Protein AF-A0A662Y2B5-F1 (afdb_monomer_lite)

pLDDT: mean 84.64, std 17.76, range [36.0, 98.75]

Radius of gyration: 21.24 Å; chains: 1; bounding box: 42×37×81 Å

Secondary structure (DSSP, 8-state):
------HHHHHHHTTPPP--S---------PPP---SS-TT-HHHHHHHHHHHHHHHHHHHHHTTEEEEE-TT-TTTT-B--TTSSS-B----SEEEEEHHHHHTT-GGGGEEEEEEE-SS--GGGHHHHHHHHHHHHHHSPTT--PEEEEE-SSS-EEEEEE-TTS-EEEEEE--HHHHHHHHHHHTSSSSSS----TT--

Structure (mmCIF, N/CA/C/O backbone):
data_AF-A0A662Y2B5-F1
#
_entry.id   AF-A0A662Y2B5-F1
#
loop_
_atom_site.group_PDB
_atom_site.id
_atom_site.type_symbol
_atom_site.label_atom_id
_atom_site.label_alt_id
_atom_site.label_comp_id
_atom_site.label_asym_id
_atom_site.label_entity_id
_atom_site.label_seq_id
_atom_site.pdbx_PDB_ins_code
_atom_site.Cartn_x
_atom_site.Cartn_y
_atom_site.Cartn_z
_atom_site.occupancy
_atom_site.B_iso_or_equiv
_atom_site.auth_seq_id
_atom_site.auth_comp_id
_atom_site.auth_asym_id
_atom_site.auth_atom_id
_atom_site.pdbx_PDB_model_num
ATOM 1 N N . MET A 1 1 ? 7.561 -10.385 -54.630 1.00 38.16 1 MET A N 1
ATOM 2 C CA . MET A 1 1 ? 6.215 -9.777 -54.557 1.00 38.16 1 MET A CA 1
ATOM 3 C C . MET A 1 1 ? 5.641 -10.111 -53.189 1.00 38.16 1 MET A C 1
ATOM 5 O O . MET A 1 1 ? 5.544 -11.290 -52.882 1.00 38.16 1 MET A O 1
ATOM 9 N N . ARG A 1 2 ? 5.383 -9.121 -52.324 1.00 36.84 2 ARG A N 1
ATOM 10 C CA . ARG A 1 2 ? 4.702 -9.345 -51.035 1.00 36.84 2 ARG A CA 1
ATOM 11 C C . ARG A 1 2 ? 3.207 -9.165 -51.278 1.00 36.84 2 ARG A C 1
ATOM 13 O O . ARG A 1 2 ? 2.810 -8.091 -51.711 1.00 36.84 2 ARG A O 1
ATOM 20 N N . ALA A 1 3 ? 2.420 -10.214 -51.063 1.00 46.34 3 ALA A N 1
ATOM 21 C CA . ALA A 1 3 ? 0.968 -10.106 -51.083 1.00 46.34 3 ALA A CA 1
ATOM 22 C C . ALA A 1 3 ? 0.524 -9.426 -49.784 1.00 46.34 3 ALA A C 1
ATOM 24 O O . ALA A 1 3 ? 0.774 -9.943 -48.695 1.00 46.34 3 ALA A O 1
ATOM 25 N N . THR A 1 4 ? -0.072 -8.246 -49.907 1.00 41.59 4 THR A N 1
ATOM 26 C CA . THR A 1 4 ? -0.687 -7.533 -48.789 1.00 41.59 4 THR A CA 1
ATOM 27 C C . THR A 1 4 ? -2.148 -7.951 -48.758 1.00 41.59 4 THR A C 1
ATOM 29 O O . THR A 1 4 ? -2.902 -7.571 -49.646 1.00 41.59 4 THR A O 1
ATOM 32 N N . TRP A 1 5 ? -2.524 -8.769 -47.780 1.00 48.53 5 TRP A N 1
ATOM 33 C CA . TRP A 1 5 ? -3.918 -9.143 -47.556 1.00 48.53 5 TRP A CA 1
ATOM 34 C C . TRP A 1 5 ? -4.555 -8.112 -46.632 1.00 48.53 5 TRP A C 1
ATOM 36 O O . TRP A 1 5 ? -3.997 -7.789 -45.579 1.00 48.53 5 TRP A O 1
ATOM 46 N N . THR A 1 6 ? -5.700 -7.572 -47.027 1.00 68.19 6 THR A N 1
ATOM 47 C CA . THR A 1 6 ? -6.510 -6.711 -46.170 1.00 68.19 6 THR A CA 1
ATOM 48 C C . THR A 1 6 ? -7.440 -7.562 -45.309 1.00 68.19 6 THR A C 1
ATOM 50 O O . THR A 1 6 ? -7.726 -8.721 -45.604 1.00 68.19 6 THR A O 1
ATOM 53 N N . ILE A 1 7 ? -7.924 -6.989 -44.207 1.00 58.41 7 ILE A N 1
ATOM 54 C CA . ILE A 1 7 ? -8.869 -7.669 -43.308 1.00 58.41 7 ILE A CA 1
ATOM 55 C C . ILE A 1 7 ? -10.158 -8.055 -44.056 1.00 58.41 7 ILE A C 1
ATOM 57 O O . ILE A 1 7 ? -10.750 -9.085 -43.747 1.00 58.41 7 ILE A O 1
ATOM 61 N N . GLN A 1 8 ? -10.554 -7.277 -45.068 1.00 64.81 8 GLN A N 1
ATOM 62 C CA . GLN A 1 8 ? -11.705 -7.587 -45.918 1.00 64.81 8 GLN A CA 1
ATOM 63 C C . GLN A 1 8 ? -11.489 -8.868 -46.728 1.00 64.81 8 GLN A C 1
ATOM 65 O O . GLN A 1 8 ? -12.369 -9.724 -46.728 1.00 64.81 8 GLN A O 1
ATOM 70 N N . ASP A 1 9 ? -10.296 -9.054 -47.299 1.00 75.56 9 ASP A N 1
ATOM 71 C CA . ASP A 1 9 ? -9.974 -10.255 -48.080 1.00 75.56 9 ASP A CA 1
ATOM 72 C C . ASP A 1 9 ? -10.068 -11.533 -47.221 1.00 75.56 9 ASP A C 1
ATOM 74 O O . ASP A 1 9 ? -10.529 -12.577 -47.677 1.00 75.56 9 ASP A O 1
ATOM 78 N N . VAL A 1 10 ? -9.685 -11.447 -45.940 1.00 63.69 10 VAL A N 1
ATOM 79 C CA . VAL A 1 10 ? -9.785 -12.566 -44.983 1.00 63.69 10 VAL A CA 1
ATOM 80 C C . VAL A 1 10 ? -11.237 -12.853 -44.589 1.00 63.69 10 VAL A C 1
ATOM 82 O O . VAL A 1 10 ? -11.605 -14.009 -44.371 1.00 63.69 10 VAL A O 1
ATOM 85 N N . MET A 1 11 ? -12.063 -11.812 -44.467 1.00 66.44 11 MET A N 1
ATOM 86 C CA . MET A 1 11 ? -13.474 -11.952 -44.103 1.00 66.44 11 MET A CA 1
ATOM 87 C C . MET A 1 11 ? -14.294 -12.603 -45.222 1.00 66.44 11 MET A C 1
ATOM 89 O O . MET A 1 11 ? -15.145 -13.447 -44.928 1.00 66.44 11 MET A O 1
ATOM 93 N N . GLU A 1 12 ? -14.012 -12.254 -46.481 1.00 71.94 12 GLU A N 1
ATOM 94 C CA . GLU A 1 12 ? -14.652 -12.860 -47.654 1.00 71.94 12 GLU A CA 1
ATOM 95 C C . GLU A 1 12 ? -14.234 -14.320 -47.848 1.00 71.94 12 GLU A C 1
ATOM 97 O O . GLU A 1 12 ? -15.103 -15.185 -47.985 1.00 71.94 12 GLU A O 1
ATOM 102 N N . ASP A 1 13 ? -12.932 -14.619 -47.776 1.00 74.50 13 ASP A N 1
ATOM 103 C CA . ASP A 1 13 ? -12.414 -15.987 -47.932 1.00 74.50 13 ASP A CA 1
ATOM 104 C C . ASP A 1 13 ? -13.010 -16.948 -46.886 1.00 74.50 13 ASP A C 1
ATOM 106 O O . ASP A 1 13 ? -13.369 -18.089 -47.183 1.00 74.50 13 ASP A O 1
ATOM 110 N N . LYS A 1 14 ? -13.217 -16.457 -45.655 1.00 72.06 14 LYS A N 1
ATOM 111 C CA . LYS A 1 14 ? -13.776 -17.249 -44.549 1.00 72.06 14 LYS A CA 1
ATOM 112 C C . LYS A 1 14 ? -15.298 -17.191 -44.413 1.00 72.06 14 LYS A C 1
ATOM 114 O O . LYS A 1 14 ? -15.820 -17.788 -43.470 1.00 72.06 14 LYS A O 1
ATOM 119 N N . LYS A 1 15 ? -16.014 -16.512 -45.322 1.00 74.88 15 LYS A N 1
ATOM 120 C CA . LYS A 1 15 ? -17.484 -16.337 -45.285 1.00 74.88 15 LYS A CA 1
ATOM 121 C C . LYS A 1 15 ? -18.001 -15.939 -43.894 1.00 74.88 15 LYS A C 1
ATOM 123 O O . LYS A 1 15 ? -18.982 -16.499 -43.400 1.00 74.88 15 LYS A O 1
ATOM 128 N N . MET A 1 16 ? -17.311 -15.011 -43.233 1.00 58.91 16 MET A N 1
ATOM 129 C CA . MET A 1 16 ? -17.697 -14.566 -41.893 1.00 58.91 16 MET A CA 1
ATOM 130 C C . MET A 1 16 ? -18.835 -13.535 -41.982 1.00 58.91 16 MET A C 1
ATOM 132 O O . MET A 1 16 ? -18.796 -12.675 -42.862 1.00 58.91 16 MET A O 1
ATOM 136 N N . PRO A 1 17 ? -19.852 -13.595 -41.099 1.00 59.78 17 PRO A N 1
ATOM 137 C CA . PRO A 1 17 ? -20.932 -12.612 -41.090 1.00 59.78 17 PRO A CA 1
ATOM 138 C C . PRO A 1 17 ? -20.409 -11.211 -40.734 1.00 59.78 17 PRO A C 1
ATOM 140 O O . PRO A 1 17 ? -19.483 -11.072 -39.932 1.00 59.78 17 PRO A O 1
ATOM 143 N N . GLU A 1 18 ? -21.014 -10.172 -41.321 1.00 55.91 18 GLU A N 1
ATOM 144 C CA . GLU A 1 18 ? -20.669 -8.776 -41.030 1.00 55.91 18 GLU A CA 1
ATOM 145 C C . GLU A 1 18 ? -20.833 -8.473 -39.529 1.00 55.91 18 GLU A C 1
ATOM 147 O O . GLU A 1 18 ? -21.894 -8.746 -38.955 1.00 55.91 18 GLU A O 1
ATOM 152 N N . PRO A 1 19 ? -19.805 -7.913 -38.866 1.00 52.38 19 PRO A N 1
ATOM 153 C CA . PRO A 1 19 ? -19.854 -7.680 -37.433 1.00 52.38 19 PRO A CA 1
ATOM 154 C C . PRO A 1 19 ? -20.857 -6.570 -37.102 1.00 52.38 19 PRO A C 1
ATOM 156 O O . PRO A 1 19 ? -20.659 -5.401 -37.437 1.00 52.38 19 PRO A O 1
ATOM 159 N N . GLN A 1 20 ? -21.922 -6.936 -36.391 1.00 51.41 20 GLN A N 1
ATOM 160 C CA . GLN A 1 20 ? -22.863 -5.987 -35.806 1.00 51.41 20 GLN A CA 1
ATOM 161 C C . GLN A 1 20 ? -22.227 -5.320 -34.577 1.00 51.41 20 GLN A C 1
ATOM 163 O O . GLN A 1 20 ? -21.978 -5.974 -33.575 1.00 51.41 20 GLN A O 1
ATOM 168 N N . SER A 1 21 ? -21.989 -4.010 -34.680 1.00 47.34 21 SER A N 1
ATOM 169 C CA . SER A 1 21 ? -21.625 -3.063 -33.612 1.00 47.34 21 SER A CA 1
ATOM 170 C C . SER A 1 21 ? -20.402 -3.409 -32.737 1.00 47.34 21 SER A C 1
ATOM 172 O O . SER A 1 21 ? -20.393 -4.298 -31.892 1.00 47.34 21 SER A O 1
ATOM 174 N N . ARG A 1 22 ? -19.336 -2.625 -32.923 1.00 46.12 22 ARG A N 1
ATOM 175 C CA . ARG A 1 22 ? -18.016 -2.775 -32.299 1.00 46.12 22 ARG A CA 1
ATOM 176 C C . ARG A 1 22 ? -18.018 -2.392 -30.809 1.00 46.12 22 ARG A C 1
ATOM 178 O O . ARG A 1 22 ? -17.757 -1.238 -30.484 1.00 46.12 22 ARG A O 1
ATOM 185 N N . GLN A 1 23 ? -18.176 -3.353 -29.903 1.00 42.78 23 GLN A N 1
ATOM 186 C CA . GLN A 1 23 ? -17.512 -3.279 -28.594 1.00 42.78 23 GLN A CA 1
ATOM 187 C C . GLN A 1 23 ? -16.137 -3.934 -28.733 1.00 42.78 23 GLN A C 1
ATOM 189 O O . GLN A 1 23 ? -15.974 -5.145 -28.611 1.00 42.78 23 GLN A O 1
ATOM 194 N N . ILE A 1 24 ? -15.132 -3.124 -29.061 1.00 42.78 24 ILE A N 1
ATOM 195 C CA . ILE A 1 24 ? -13.740 -3.556 -28.951 1.00 42.78 24 ILE A CA 1
ATOM 196 C C . ILE A 1 24 ? -13.432 -3.547 -27.453 1.00 42.78 24 ILE A C 1
ATOM 198 O O . ILE A 1 24 ? -13.179 -2.488 -26.884 1.00 42.78 24 ILE A O 1
ATOM 202 N N . HIS A 1 25 ? -13.479 -4.708 -26.799 1.00 39.97 25 HIS A N 1
ATOM 203 C CA . HIS A 1 25 ? -12.820 -4.872 -25.508 1.00 39.97 25 HIS A CA 1
ATOM 204 C C . HIS A 1 25 ? -11.314 -4.782 -25.760 1.00 39.97 25 HIS A C 1
ATOM 206 O O . HIS A 1 25 ? -10.654 -5.778 -26.050 1.00 39.97 25 HIS A O 1
ATOM 212 N N . VAL A 1 26 ? -10.768 -3.567 -25.733 1.00 46.19 26 VAL A N 1
ATOM 213 C CA . VAL A 1 26 ? -9.323 -3.384 -25.625 1.00 46.19 26 VAL A CA 1
ATOM 214 C C . VAL A 1 26 ? -8.962 -3.894 -24.236 1.00 46.19 26 VAL A C 1
ATOM 216 O O . VAL A 1 26 ? -9.246 -3.233 -23.241 1.00 46.19 26 VAL A O 1
ATOM 219 N N . LEU A 1 27 ? -8.401 -5.101 -24.164 1.00 49.62 27 LEU A N 1
ATOM 220 C CA . LEU A 1 27 ? -7.710 -5.582 -22.973 1.00 49.62 27 LEU A CA 1
ATOM 221 C C . LEU A 1 27 ? -6.529 -4.637 -22.742 1.00 49.62 27 LEU A C 1
ATOM 223 O O . LEU A 1 27 ? -5.482 -4.760 -23.375 1.00 49.62 27 LEU A O 1
ATOM 227 N N . VAL A 1 28 ? -6.735 -3.632 -21.895 1.00 59.91 28 VAL A N 1
ATOM 228 C CA . VAL A 1 28 ? -5.656 -2.778 -21.409 1.00 59.91 28 VAL A CA 1
ATOM 229 C C . VAL A 1 28 ? -4.870 -3.625 -20.417 1.00 59.91 28 VAL A C 1
ATOM 231 O O . VAL A 1 28 ? -5.278 -3.791 -19.274 1.00 59.91 28 VAL A O 1
ATOM 234 N N . VAL A 1 29 ? -3.776 -4.221 -20.884 1.00 83.12 29 VAL A N 1
ATOM 235 C CA . VAL A 1 29 ? -2.845 -4.949 -20.020 1.00 83.12 29 VAL A CA 1
ATOM 236 C C . VAL A 1 29 ? -2.014 -3.918 -19.265 1.00 83.12 29 VAL A C 1
ATOM 238 O O . VAL A 1 29 ? -1.362 -3.078 -19.889 1.00 83.12 29 VAL A O 1
ATOM 241 N N . ILE A 1 30 ? -2.042 -3.969 -17.934 1.00 91.31 30 ILE A N 1
ATOM 242 C CA . ILE A 1 30 ? -1.182 -3.134 -17.094 1.00 91.31 30 ILE A CA 1
ATOM 243 C C . ILE A 1 30 ? 0.189 -3.822 -17.010 1.00 91.31 30 ILE A C 1
ATOM 245 O O . ILE A 1 30 ? 0.273 -4.927 -16.472 1.00 91.31 30 ILE A O 1
ATOM 249 N N . PRO A 1 31 ? 1.266 -3.228 -17.558 1.00 94.19 31 PRO A N 1
ATOM 250 C CA . PRO A 1 31 ? 2.592 -3.823 -17.456 1.00 94.19 31 PRO A CA 1
ATOM 251 C C . PRO A 1 31 ? 3.088 -3.779 -16.008 1.00 94.19 31 PRO A C 1
ATOM 253 O O . PRO A 1 31 ? 2.712 -2.895 -15.239 1.00 94.19 31 PRO A O 1
ATOM 256 N N . GLY A 1 32 ? 3.965 -4.713 -15.645 1.00 95.38 32 GLY A N 1
ATOM 257 C CA . GLY A 1 32 ? 4.692 -4.648 -14.380 1.00 95.38 32 GLY A CA 1
ATOM 258 C C . GLY A 1 32 ? 5.647 -3.450 -14.323 1.00 95.38 32 GLY A C 1
ATOM 259 O O . GLY A 1 32 ? 6.049 -2.900 -15.353 1.00 95.38 32 GLY A O 1
ATOM 260 N N . TYR A 1 33 ? 5.993 -3.026 -13.112 1.00 97.62 33 TYR A N 1
ATOM 261 C CA . TYR A 1 33 ? 6.882 -1.890 -12.890 1.00 97.62 33 TYR A CA 1
ATOM 262 C C . TYR A 1 33 ? 8.365 -2.246 -13.094 1.00 97.62 33 TYR A C 1
ATOM 264 O O . TYR A 1 33 ? 8.871 -3.234 -12.555 1.00 97.62 33 TYR A O 1
ATOM 272 N N . THR A 1 34 ? 9.096 -1.384 -13.806 1.00 97.44 34 THR A N 1
ATOM 273 C CA . THR A 1 34 ? 10.542 -1.533 -14.025 1.00 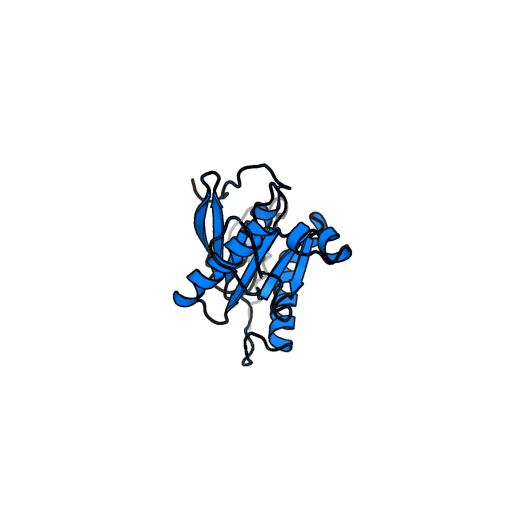97.44 34 THR A CA 1
ATOM 274 C C . THR A 1 34 ? 11.334 -0.903 -12.882 1.00 97.44 34 THR A C 1
ATOM 276 O O . THR A 1 34 ? 11.499 0.315 -12.814 1.00 97.44 34 THR A O 1
ATOM 279 N N . TRP A 1 35 ? 11.881 -1.741 -12.004 1.00 97.94 35 TRP A N 1
ATOM 280 C CA . TRP A 1 35 ? 12.788 -1.304 -10.944 1.00 97.94 35 TRP A CA 1
ATOM 281 C C . TRP A 1 35 ? 14.126 -0.804 -11.502 1.00 97.94 35 TRP A C 1
ATOM 283 O O . TRP A 1 35 ? 14.717 -1.422 -12.387 1.00 97.94 35 TRP A O 1
ATOM 293 N N . LEU A 1 36 ? 14.621 0.304 -10.952 1.00 97.44 36 LEU A N 1
ATOM 294 C CA . LEU A 1 36 ? 15.919 0.877 -11.295 1.00 97.44 36 LEU A CA 1
ATOM 295 C C . LEU A 1 36 ? 17.034 0.132 -10.550 1.00 97.44 36 LEU A C 1
ATOM 297 O O . LEU A 1 36 ? 16.813 -0.444 -9.482 1.00 97.44 36 LEU A O 1
ATOM 301 N N . ASP A 1 37 ? 18.265 0.190 -11.053 1.00 96.50 37 ASP A N 1
ATOM 302 C CA . ASP A 1 37 ? 19.438 -0.364 -10.359 1.00 96.50 37 ASP A CA 1
ATOM 303 C C . ASP A 1 37 ? 20.020 0.618 -9.319 1.00 96.50 37 ASP A C 1
ATOM 305 O O . ASP A 1 37 ? 21.194 0.972 -9.330 1.00 96.50 37 ASP A O 1
ATOM 309 N N . VAL A 1 38 ? 19.155 1.116 -8.430 1.00 96.44 38 VAL A N 1
ATOM 310 C CA . VAL A 1 38 ? 19.495 1.996 -7.291 1.00 96.44 38 VAL A CA 1
ATOM 311 C C . VAL A 1 38 ? 18.806 1.493 -6.011 1.00 96.44 38 VAL A C 1
ATOM 313 O O . VAL A 1 38 ? 17.917 0.650 -6.116 1.00 96.44 38 VAL A O 1
ATOM 316 N N . PRO A 1 39 ? 19.172 1.930 -4.794 1.00 95.94 39 PRO A N 1
ATOM 317 C CA . PRO A 1 39 ? 18.468 1.521 -3.571 1.00 95.94 39 PRO A CA 1
ATOM 318 C C . PRO A 1 39 ? 16.939 1.716 -3.637 1.00 95.94 39 PRO A C 1
ATOM 320 O O . PRO A 1 39 ? 16.460 2.637 -4.293 1.00 95.94 39 PRO A O 1
ATOM 323 N N . GLU A 1 40 ? 16.172 0.853 -2.955 1.00 93.06 40 GLU A N 1
ATOM 324 C CA . GLU A 1 40 ? 14.691 0.902 -2.928 1.00 93.06 40 GLU A CA 1
ATOM 325 C C . GLU A 1 40 ? 14.143 2.252 -2.443 1.00 93.06 40 GLU A C 1
ATOM 327 O O . GLU A 1 40 ? 13.083 2.688 -2.889 1.00 93.06 40 GLU A O 1
ATOM 332 N N . ASP A 1 41 ? 14.879 2.917 -1.554 1.00 92.06 41 ASP A N 1
ATOM 333 C CA . ASP A 1 41 ? 14.526 4.193 -0.940 1.00 92.06 41 ASP A CA 1
ATOM 334 C C . ASP A 1 41 ? 15.120 5.414 -1.661 1.00 92.06 41 ASP A C 1
ATOM 336 O O . ASP A 1 41 ? 14.881 6.541 -1.224 1.00 92.06 41 ASP A O 1
ATOM 340 N N . ALA A 1 42 ? 15.854 5.223 -2.764 1.00 96.62 42 ALA A N 1
ATOM 341 C CA . ALA A 1 42 ? 16.417 6.315 -3.556 1.00 96.62 42 ALA A CA 1
ATOM 342 C C . ALA A 1 42 ? 15.316 7.196 -4.172 1.00 96.62 42 ALA A C 1
ATOM 344 O O . ALA A 1 42 ? 14.306 6.685 -4.653 1.00 96.62 42 ALA A O 1
ATOM 345 N N . ASP A 1 43 ? 15.525 8.517 -4.213 1.00 97.12 43 ASP A N 1
ATOM 346 C CA . ASP A 1 43 ? 14.514 9.488 -4.671 1.00 97.12 43 ASP A CA 1
ATOM 347 C C . ASP A 1 43 ? 13.949 9.160 -6.066 1.00 97.12 43 ASP A C 1
ATOM 349 O O . ASP A 1 43 ? 12.731 9.137 -6.238 1.00 97.12 43 ASP A O 1
ATOM 353 N N . ASP A 1 44 ? 14.808 8.817 -7.032 1.00 97.19 44 ASP A N 1
ATOM 354 C CA . ASP A 1 44 ? 14.392 8.457 -8.397 1.00 97.19 44 ASP A CA 1
ATOM 355 C C . ASP A 1 44 ? 13.555 7.170 -8.433 1.00 97.19 44 ASP A C 1
ATOM 357 O O . ASP A 1 44 ? 12.594 7.052 -9.195 1.00 97.19 44 ASP A O 1
ATOM 361 N N . GLN A 1 45 ? 13.892 6.203 -7.575 1.00 97.62 45 GLN A N 1
ATOM 362 C CA . GLN A 1 45 ? 13.155 4.949 -7.451 1.00 97.62 45 GLN A CA 1
ATOM 363 C C . GLN A 1 45 ? 11.761 5.187 -6.870 1.00 97.62 45 GLN A C 1
ATOM 365 O O . GLN A 1 45 ? 10.798 4.584 -7.355 1.00 97.62 45 GLN A O 1
ATOM 370 N N . ARG A 1 46 ? 11.659 6.082 -5.875 1.00 97.69 46 ARG A N 1
ATOM 371 C CA . ARG A 1 46 ? 10.383 6.482 -5.277 1.00 97.69 46 ARG A CA 1
ATOM 372 C C . ARG A 1 46 ? 9.507 7.250 -6.248 1.00 97.69 46 ARG A C 1
ATOM 374 O O . ARG A 1 46 ? 8.347 6.896 -6.434 1.00 97.69 46 ARG A O 1
ATOM 381 N N . ALA A 1 47 ? 10.077 8.237 -6.933 1.00 98.00 47 ALA A N 1
ATOM 382 C CA . ALA A 1 47 ? 9.373 8.979 -7.971 1.00 98.00 47 ALA A CA 1
ATOM 383 C C . ALA A 1 47 ? 8.821 8.042 -9.061 1.00 98.00 47 ALA A C 1
ATOM 385 O O . ALA A 1 47 ? 7.672 8.191 -9.478 1.00 98.00 47 ALA A O 1
ATOM 386 N N . GLY A 1 48 ? 9.604 7.038 -9.474 1.00 98.25 48 GLY A N 1
ATOM 387 C CA . GLY A 1 48 ? 9.197 6.065 -10.484 1.00 98.25 48 GLY A CA 1
ATOM 388 C C . GLY A 1 48 ? 7.990 5.217 -10.074 1.00 98.25 48 GLY A C 1
ATOM 389 O O . GLY A 1 48 ? 7.015 5.146 -10.828 1.00 98.25 48 GLY A O 1
ATOM 390 N N . TYR A 1 49 ? 8.004 4.601 -8.885 1.00 98.12 49 TYR A N 1
ATOM 391 C CA . TYR A 1 49 ? 6.871 3.768 -8.467 1.00 98.12 49 TYR A CA 1
ATOM 392 C C . TYR A 1 49 ? 5.635 4.606 -8.120 1.00 98.12 49 TYR A C 1
ATOM 394 O O . TYR A 1 49 ? 4.514 4.145 -8.323 1.00 98.12 49 TYR A O 1
ATOM 402 N N . MET A 1 50 ? 5.814 5.843 -7.639 1.00 98.31 50 MET A N 1
ATOM 403 C CA . MET A 1 50 ? 4.695 6.750 -7.369 1.00 98.31 50 MET A CA 1
ATOM 404 C C . MET A 1 50 ? 3.989 7.118 -8.672 1.00 98.31 50 MET A C 1
ATOM 406 O O . MET A 1 50 ? 2.770 6.990 -8.759 1.00 98.31 50 MET A O 1
ATOM 410 N N . ALA A 1 51 ? 4.750 7.465 -9.714 1.00 98.31 51 ALA A N 1
ATOM 411 C CA . ALA A 1 51 ? 4.196 7.736 -11.037 1.00 98.31 51 ALA A CA 1
ATOM 412 C C . ALA A 1 51 ? 3.467 6.513 -11.620 1.00 98.31 51 ALA A C 1
ATOM 414 O O . ALA A 1 51 ? 2.391 6.654 -12.196 1.00 98.31 51 ALA A O 1
ATOM 415 N N . TYR A 1 52 ? 4.014 5.306 -11.437 1.00 98.38 52 TYR A N 1
ATOM 416 C CA . TYR A 1 52 ? 3.357 4.062 -11.848 1.00 98.38 52 TYR A CA 1
ATOM 417 C C . TYR A 1 52 ? 1.996 3.872 -11.156 1.00 98.38 52 TYR A C 1
ATOM 419 O O . TYR A 1 52 ? 0.983 3.649 -11.823 1.00 98.38 52 TYR A O 1
ATOM 427 N N . LEU A 1 53 ? 1.954 4.009 -9.826 1.00 97.94 53 LEU A N 1
ATOM 428 C CA . LEU A 1 53 ? 0.721 3.898 -9.041 1.00 97.94 53 LEU A CA 1
ATOM 429 C C . LEU A 1 53 ? -0.307 4.975 -9.416 1.00 97.94 53 LEU A C 1
ATOM 431 O O . LEU A 1 53 ? -1.503 4.686 -9.485 1.00 97.94 53 LEU A O 1
ATOM 435 N N . GLU A 1 54 ? 0.134 6.210 -9.663 1.00 96.81 54 GLU A N 1
ATOM 436 C CA . GLU A 1 54 ? -0.735 7.309 -10.087 1.00 96.81 54 GLU A CA 1
ATOM 437 C C . GLU A 1 54 ? -1.350 7.048 -11.461 1.00 96.81 54 GLU A C 1
ATOM 439 O O . GLU A 1 54 ? -2.570 7.102 -11.593 1.00 96.81 54 GLU A O 1
ATOM 444 N N . VAL A 1 55 ? -0.538 6.713 -12.467 1.00 96.44 55 VAL A N 1
ATOM 445 C CA . VAL A 1 55 ? -1.005 6.501 -13.846 1.00 96.44 55 VAL A CA 1
ATOM 446 C C . VAL A 1 55 ? -2.009 5.354 -13.930 1.00 96.44 55 VAL A C 1
ATOM 448 O O . VAL A 1 55 ? -3.049 5.486 -14.576 1.00 96.44 55 VAL A O 1
ATOM 451 N N . HIS A 1 56 ? -1.733 4.233 -13.264 1.00 95.69 56 HIS A N 1
ATOM 452 C CA . HIS A 1 56 ? -2.573 3.039 -13.369 1.00 95.69 56 HIS A CA 1
ATOM 453 C C . HIS A 1 56 ? -3.798 3.055 -12.449 1.00 95.69 56 HIS A C 1
ATOM 455 O O . HIS A 1 56 ? -4.713 2.254 -12.637 1.00 95.69 56 HIS A O 1
ATOM 461 N N . PHE A 1 57 ? -3.864 3.997 -11.503 1.00 95.00 57 PHE A N 1
ATOM 462 C CA . PHE A 1 57 ? -4.995 4.144 -10.587 1.00 95.00 57 PHE A CA 1
ATOM 463 C C . PHE A 1 57 ? -5.718 5.498 -10.697 1.00 95.00 57 PHE A C 1
ATOM 465 O O . PHE A 1 57 ? -6.664 5.753 -9.952 1.00 95.00 57 PHE A O 1
ATOM 472 N N . GLU A 1 58 ? -5.332 6.351 -11.655 1.00 94.94 58 GLU A N 1
ATOM 473 C CA . GLU A 1 58 ? -5.768 7.750 -11.787 1.00 94.94 58 GLU A CA 1
ATOM 474 C C . GLU A 1 58 ? -7.291 7.916 -11.746 1.00 94.94 58 GLU A C 1
ATOM 476 O O . GLU A 1 58 ? -7.819 8.779 -11.039 1.00 94.94 58 GLU A O 1
ATOM 481 N N . ARG A 1 59 ? -8.010 7.074 -12.498 1.00 92.81 59 ARG A N 1
ATOM 482 C CA . ARG A 1 59 ? -9.473 7.131 -12.582 1.00 92.81 59 ARG A CA 1
ATOM 483 C C . ARG A 1 59 ? -10.109 6.969 -11.202 1.00 92.81 59 ARG A C 1
ATOM 485 O O . ARG A 1 59 ? -10.952 7.776 -10.823 1.00 92.81 59 ARG A O 1
ATOM 492 N N . VAL A 1 60 ? -9.668 5.967 -10.442 1.00 92.50 60 VAL A N 1
ATOM 493 C CA . VAL A 1 60 ? -10.203 5.674 -9.106 1.00 92.50 60 VAL A CA 1
ATOM 494 C C . VAL A 1 60 ? -9.812 6.766 -8.115 1.00 92.50 60 VAL A C 1
ATOM 496 O O . VAL A 1 60 ? -10.651 7.179 -7.318 1.00 92.50 60 VAL A O 1
ATOM 499 N N . LEU A 1 61 ? -8.577 7.278 -8.194 1.00 94.12 61 LEU A N 1
ATOM 500 C CA . LEU A 1 61 ? -8.128 8.393 -7.356 1.00 94.12 61 LEU A CA 1
ATOM 501 C C . LEU A 1 61 ? -9.040 9.616 -7.512 1.00 94.12 61 LEU A C 1
ATOM 503 O O . LEU A 1 61 ? -9.477 10.191 -6.516 1.00 94.12 61 LEU A O 1
ATOM 507 N N . LYS A 1 62 ? -9.372 9.982 -8.756 1.00 93.31 62 LYS A N 1
ATOM 508 C CA . LYS A 1 62 ? -10.255 11.119 -9.054 1.00 93.31 62 LYS A CA 1
ATOM 509 C C . LYS A 1 62 ? -11.696 10.862 -8.630 1.00 93.31 62 LYS A C 1
ATOM 511 O O . LYS A 1 62 ? -12.285 11.707 -7.966 1.00 93.31 62 LYS A O 1
ATOM 516 N N . GLU A 1 63 ? -12.258 9.712 -9.004 1.00 92.38 63 GLU A N 1
ATOM 517 C CA . GLU A 1 63 ? -13.657 9.370 -8.711 1.00 92.38 63 GLU A CA 1
ATOM 518 C C . GLU A 1 63 ? -13.942 9.301 -7.205 1.00 92.38 63 GLU A C 1
ATOM 520 O O . GLU A 1 63 ? -15.038 9.651 -6.775 1.00 92.38 63 GLU A O 1
ATOM 525 N N . LYS A 1 64 ? -12.962 8.866 -6.404 1.00 89.62 64 LYS A N 1
ATOM 526 C CA . LYS A 1 64 ? -13.134 8.626 -4.964 1.00 89.62 64 LYS A CA 1
ATOM 527 C C . LYS A 1 64 ? -12.468 9.658 -4.060 1.00 89.62 64 LYS A C 1
ATOM 529 O O . LYS A 1 64 ? -12.417 9.446 -2.853 1.00 89.62 64 LYS A O 1
ATOM 534 N N . GLU A 1 65 ? -11.946 10.747 -4.622 1.00 92.75 65 GLU A N 1
ATOM 535 C CA . GLU A 1 65 ? -11.172 11.746 -3.876 1.00 92.75 65 GLU A CA 1
ATOM 536 C C . GLU A 1 65 ? -10.046 11.094 -3.040 1.00 92.75 65 GLU A C 1
ATOM 538 O O . GLU A 1 65 ? -9.917 11.367 -1.849 1.00 92.75 65 GLU A O 1
ATOM 543 N N . LEU A 1 66 ? -9.242 10.2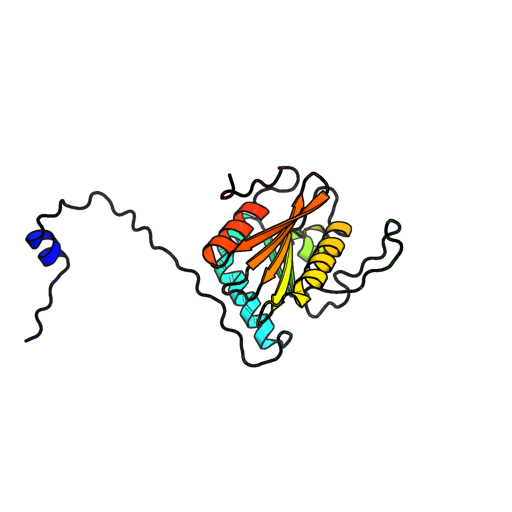08 -3.640 1.00 93.69 66 LEU A N 1
ATOM 544 C CA . LE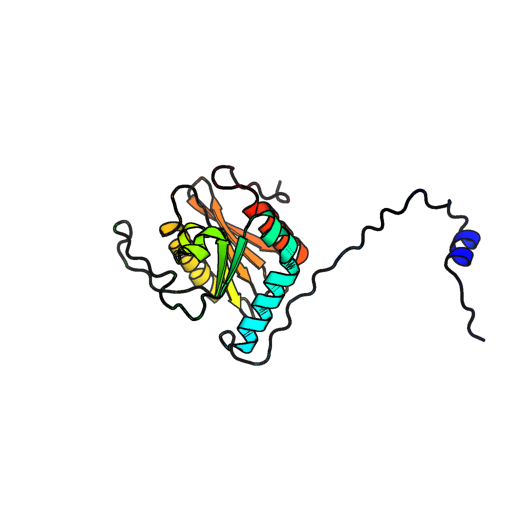U A 1 66 ? -8.106 9.534 -2.991 1.00 93.69 66 LEU A CA 1
ATOM 545 C C . LEU A 1 66 ? -6.761 10.090 -3.484 1.00 93.69 66 LEU A C 1
ATOM 547 O O . LEU A 1 66 ? -6.668 10.708 -4.544 1.00 93.69 66 LEU A O 1
ATOM 551 N N . SER A 1 67 ? -5.698 9.835 -2.724 1.00 95.00 67 SER A N 1
ATOM 552 C CA . SER A 1 67 ? -4.326 10.218 -3.065 1.00 95.00 67 SER A CA 1
ATOM 553 C C . SER A 1 67 ? -3.327 9.163 -2.590 1.00 95.00 67 SER A C 1
ATOM 555 O O . SER A 1 67 ? -3.416 8.679 -1.457 1.00 95.00 67 SER A O 1
ATOM 557 N N . TRP A 1 68 ? -2.368 8.822 -3.454 1.00 96.75 68 TRP A N 1
ATOM 558 C CA . TRP A 1 68 ? -1.138 8.153 -3.038 1.00 96.75 68 TRP A CA 1
ATOM 559 C C . TRP A 1 68 ? -0.229 9.157 -2.331 1.00 96.75 68 TRP A C 1
ATOM 561 O O . TRP A 1 68 ? -0.047 10.276 -2.806 1.00 96.75 68 TRP A O 1
ATOM 571 N N . LEU A 1 69 ? 0.364 8.756 -1.211 1.00 95.81 69 LEU A N 1
ATOM 572 C CA . LEU A 1 69 ? 1.272 9.589 -0.433 1.00 95.81 69 LEU A CA 1
ATOM 573 C C . LEU A 1 69 ? 2.588 8.846 -0.198 1.00 95.81 69 LEU A C 1
ATOM 575 O O . LEU A 1 69 ? 2.587 7.823 0.486 1.00 95.81 69 LEU A O 1
ATOM 579 N N . ASP A 1 70 ? 3.697 9.383 -0.717 1.00 96.44 70 ASP A N 1
ATOM 580 C CA . ASP A 1 70 ? 5.050 8.938 -0.352 1.00 96.44 70 ASP A CA 1
ATOM 581 C C . ASP A 1 70 ? 5.303 9.303 1.115 1.00 96.44 70 ASP A C 1
ATOM 583 O O . ASP A 1 70 ? 5.278 10.477 1.503 1.00 96.44 70 ASP A O 1
ATOM 587 N N . VAL A 1 71 ? 5.518 8.281 1.942 1.00 95.56 71 VAL A N 1
ATOM 588 C CA . VAL A 1 71 ? 5.816 8.441 3.366 1.00 95.56 71 VAL A CA 1
ATOM 589 C C . VAL A 1 71 ? 7.148 7.816 3.764 1.00 95.56 71 VAL A C 1
ATOM 591 O O . VAL A 1 71 ? 7.501 7.875 4.940 1.00 95.56 71 VAL A O 1
ATOM 594 N N . ALA A 1 72 ? 7.935 7.300 2.816 1.00 94.56 72 ALA A N 1
ATOM 595 C CA . ALA A 1 72 ? 9.186 6.585 3.083 1.00 94.56 72 ALA A CA 1
ATOM 596 C C . ALA A 1 72 ? 10.204 7.424 3.883 1.00 94.56 72 ALA A C 1
ATOM 598 O O . ALA A 1 72 ? 11.010 6.904 4.669 1.00 94.56 72 ALA A O 1
ATOM 599 N N . THR A 1 73 ? 10.163 8.747 3.711 1.00 92.94 73 THR A N 1
ATOM 600 C CA . THR A 1 73 ? 11.021 9.704 4.428 1.00 92.94 73 THR A CA 1
ATOM 601 C C . THR A 1 73 ? 10.491 10.068 5.821 1.00 92.94 73 THR A C 1
ATOM 603 O O . THR A 1 73 ? 11.270 10.477 6.685 1.00 92.94 73 THR A O 1
ATOM 606 N N . ASN A 1 74 ? 9.201 9.854 6.100 1.00 92.31 74 ASN A N 1
ATOM 607 C CA . ASN A 1 74 ? 8.587 10.120 7.398 1.00 92.31 74 ASN A CA 1
ATOM 608 C C . ASN A 1 74 ? 8.713 8.911 8.336 1.00 92.31 74 ASN A C 1
ATOM 610 O O . ASN A 1 74 ? 7.788 8.121 8.511 1.00 92.31 74 ASN A O 1
ATOM 614 N N . LYS A 1 75 ? 9.857 8.815 9.018 1.00 91.00 75 LYS A N 1
ATOM 615 C CA . LYS A 1 75 ? 10.228 7.662 9.859 1.00 91.00 75 LYS A CA 1
ATOM 616 C C . LYS A 1 75 ? 9.307 7.377 11.054 1.00 91.00 75 LYS A C 1
ATOM 618 O O . LYS A 1 75 ? 9.507 6.367 11.724 1.00 91.00 75 LYS A O 1
ATOM 623 N N . THR A 1 76 ? 8.337 8.243 11.348 1.00 92.75 76 THR A N 1
ATOM 624 C CA . THR A 1 76 ? 7.427 8.092 12.493 1.00 92.75 76 THR A CA 1
ATOM 625 C C . THR A 1 76 ? 5.954 8.024 12.108 1.00 92.75 76 THR A C 1
ATOM 627 O O . THR A 1 76 ? 5.094 7.964 12.994 1.00 92.75 76 THR A O 1
ATOM 630 N N . VAL A 1 77 ? 5.633 7.989 10.809 1.00 93.56 77 VAL A N 1
ATOM 631 C CA . VAL A 1 77 ? 4.242 7.983 10.339 1.00 93.56 77 VAL A CA 1
ATOM 632 C C . VAL A 1 77 ? 3.444 6.829 10.956 1.00 93.56 77 VAL A C 1
ATOM 634 O O . VAL A 1 77 ? 2.325 7.053 11.413 1.00 93.56 77 VAL A O 1
ATOM 637 N N . LEU A 1 78 ? 4.037 5.643 11.130 1.00 94.75 78 LEU A N 1
ATOM 638 C CA . LEU A 1 78 ? 3.406 4.483 11.772 1.00 94.75 78 LEU A CA 1
ATOM 639 C C . LEU A 1 78 ? 3.817 4.279 13.239 1.00 94.75 78 LEU A C 1
ATOM 641 O O . LEU A 1 78 ? 3.424 3.290 13.843 1.00 94.75 78 LEU A O 1
ATOM 645 N N . SER A 1 79 ? 4.542 5.206 13.870 1.00 94.31 79 SER A N 1
ATOM 646 C CA . SER A 1 79 ? 4.918 5.041 15.281 1.00 94.31 79 SER A CA 1
ATOM 647 C C . SER A 1 79 ? 3.708 5.137 16.213 1.00 94.31 79 SER A C 1
ATOM 649 O O . SER A 1 79 ? 3.067 6.186 16.275 1.00 94.31 79 SER A O 1
ATOM 651 N N . VAL A 1 80 ? 3.388 4.069 16.941 1.00 91.38 80 VAL A N 1
ATOM 652 C CA . VAL A 1 80 ? 2.228 3.960 17.833 1.00 91.38 80 VAL A CA 1
ATOM 653 C C . VAL A 1 80 ? 2.682 3.843 19.283 1.00 91.38 80 VAL A C 1
ATOM 655 O O . VAL A 1 80 ? 3.469 2.966 19.638 1.00 91.38 80 VAL A O 1
ATOM 658 N N . ARG A 1 81 ? 2.095 4.692 20.128 1.00 91.44 81 ARG A N 1
ATOM 659 C CA . ARG A 1 81 ? 2.100 4.558 21.583 1.00 91.44 81 ARG A CA 1
ATOM 660 C C . ARG A 1 81 ? 0.652 4.458 22.043 1.00 91.44 81 ARG A C 1
ATOM 662 O O . ARG A 1 81 ? -0.028 5.473 22.165 1.00 91.44 81 ARG A O 1
ATOM 669 N N . ASP A 1 82 ? 0.179 3.232 22.229 1.00 86.12 82 ASP A N 1
ATOM 670 C CA . ASP A 1 82 ? -1.213 2.946 22.568 1.00 86.12 82 ASP A CA 1
ATOM 671 C C . ASP A 1 82 ? -1.287 2.230 23.924 1.00 86.12 82 ASP A C 1
ATOM 673 O O . ASP A 1 82 ? -0.622 1.207 24.085 1.00 86.12 82 ASP A O 1
ATOM 677 N N . PRO A 1 83 ? -2.089 2.712 24.893 1.00 88.44 83 PRO A N 1
ATOM 678 C CA . PRO A 1 83 ? -2.227 2.073 26.204 1.00 88.44 83 PRO A CA 1
ATOM 679 C C . PRO A 1 83 ? -2.705 0.614 26.166 1.00 88.44 83 PRO A C 1
ATOM 681 O O . PRO A 1 83 ? -2.548 -0.102 27.151 1.00 88.44 83 PRO A O 1
ATOM 684 N N . ARG A 1 84 ? -3.316 0.172 25.059 1.00 84.75 84 ARG A N 1
ATOM 685 C CA . ARG A 1 84 ? -3.772 -1.211 24.858 1.00 84.75 84 ARG A CA 1
ATOM 686 C C . ARG A 1 84 ? -2.625 -2.170 24.535 1.00 84.75 84 ARG A C 1
ATOM 688 O O . ARG A 1 84 ? -2.814 -3.378 24.647 1.00 84.75 84 ARG A O 1
ATOM 695 N N . LEU A 1 85 ? -1.466 -1.660 24.115 1.00 84.44 85 LEU A N 1
ATOM 696 C CA . LEU A 1 85 ? -0.292 -2.467 23.805 1.00 84.44 85 LEU A CA 1
ATOM 697 C C . LEU A 1 85 ? 0.724 -2.410 24.956 1.00 84.44 85 LEU A C 1
ATOM 699 O O . LEU A 1 85 ? 1.012 -1.329 25.468 1.00 84.44 85 LEU A O 1
ATOM 703 N N . PRO A 1 86 ? 1.339 -3.544 25.339 1.00 91.75 86 PRO A N 1
ATOM 704 C CA . PRO A 1 86 ? 2.387 -3.563 26.360 1.00 91.75 86 PRO A CA 1
ATOM 705 C C . PRO A 1 86 ? 3.750 -3.068 25.839 1.00 91.75 86 PRO A C 1
ATOM 707 O O . PRO A 1 86 ? 4.745 -3.135 26.557 1.00 91.75 86 PRO A O 1
ATOM 710 N N . PHE A 1 87 ? 3.817 -2.606 24.590 1.00 91.06 87 PHE A N 1
ATOM 711 C CA . PHE A 1 87 ? 5.018 -2.115 23.925 1.00 91.06 87 PHE A CA 1
ATOM 712 C C . PHE A 1 87 ? 4.678 -0.957 22.984 1.00 91.06 87 PHE A C 1
ATOM 714 O O . PHE A 1 87 ? 3.537 -0.792 22.551 1.00 91.06 87 PHE A O 1
ATOM 721 N N . GLU A 1 88 ? 5.696 -0.175 22.642 1.00 93.00 88 GLU A N 1
ATOM 722 C CA . GLU A 1 88 ? 5.607 0.851 21.607 1.00 93.00 88 GLU A CA 1
ATOM 723 C C . GLU A 1 88 ? 6.003 0.256 20.254 1.00 93.00 88 GLU A C 1
ATOM 725 O O . GLU A 1 88 ? 6.878 -0.608 20.168 1.00 93.00 88 GLU A O 1
ATOM 730 N N . MET A 1 89 ? 5.358 0.722 19.188 1.00 92.69 89 MET A N 1
ATOM 731 C CA . MET A 1 89 ? 5.738 0.392 17.817 1.00 92.69 89 MET A CA 1
ATOM 732 C C . MET A 1 89 ? 6.354 1.630 17.180 1.00 92.69 89 MET A C 1
ATOM 734 O O . MET A 1 89 ? 5.793 2.719 17.276 1.00 92.69 89 MET A O 1
ATOM 738 N N . SER A 1 90 ? 7.484 1.475 16.501 1.00 92.25 90 SER A N 1
ATOM 739 C CA . SER A 1 90 ? 8.119 2.544 15.730 1.00 92.25 90 SER A CA 1
ATOM 740 C C . SER A 1 90 ? 8.276 2.110 14.286 1.00 92.25 90 SER A C 1
ATOM 742 O O . SER A 1 90 ? 8.744 0.998 14.039 1.00 92.25 90 SER A O 1
ATOM 744 N N . GLY A 1 91 ? 7.940 2.981 13.340 1.00 91.44 91 GLY A N 1
ATOM 745 C CA . GLY A 1 91 ? 8.129 2.647 11.939 1.00 91.44 91 GLY A 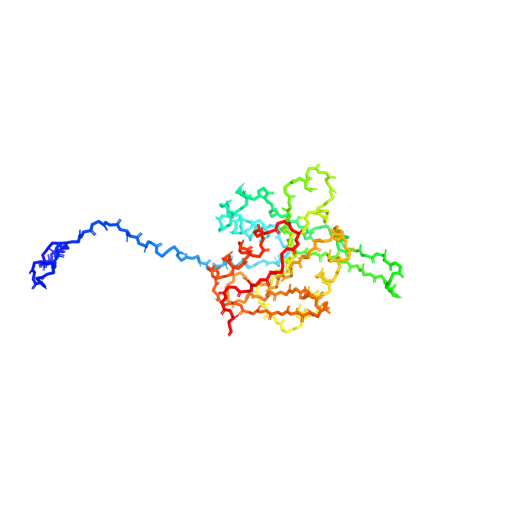CA 1
ATOM 746 C C . GLY A 1 91 ? 7.481 3.607 10.959 1.00 91.44 91 GLY A C 1
ATOM 747 O O . GLY A 1 91 ? 6.853 4.610 11.315 1.00 91.44 91 GLY A O 1
ATOM 748 N N . THR A 1 92 ? 7.636 3.231 9.699 1.00 94.25 92 THR A N 1
ATOM 749 C CA . THR A 1 92 ? 7.086 3.896 8.524 1.00 94.25 92 THR A CA 1
ATOM 750 C C . THR A 1 92 ? 6.508 2.857 7.572 1.00 94.25 92 THR A C 1
ATOM 752 O O . THR A 1 92 ? 6.605 1.665 7.841 1.00 94.25 92 THR A O 1
ATOM 755 N N . ALA A 1 93 ? 5.924 3.325 6.478 1.00 95.75 93 ALA A N 1
ATOM 756 C CA . ALA A 1 93 ? 5.698 2.550 5.265 1.00 95.75 93 ALA A CA 1
ATOM 757 C C . ALA A 1 93 ? 6.426 3.229 4.097 1.00 95.75 93 ALA A C 1
ATOM 759 O O . ALA A 1 93 ? 7.057 4.275 4.297 1.00 95.75 93 ALA A O 1
ATOM 760 N N . ASP A 1 94 ? 6.309 2.665 2.897 1.00 97.50 94 ASP A N 1
ATOM 761 C CA . ASP A 1 94 ? 6.778 3.324 1.678 1.00 97.50 94 ASP A CA 1
ATOM 762 C C . ASP A 1 94 ? 5.703 4.278 1.145 1.00 97.50 94 ASP A C 1
ATOM 764 O O . ASP A 1 94 ? 5.963 5.462 0.927 1.00 97.50 94 ASP A O 1
ATOM 768 N N . VAL A 1 95 ? 4.463 3.788 1.019 1.00 97.94 95 VAL A N 1
ATOM 769 C CA . VAL A 1 95 ? 3.338 4.555 0.460 1.00 97.94 95 VAL A CA 1
ATOM 770 C C . VAL A 1 95 ? 2.065 4.346 1.279 1.00 97.94 95 VAL A C 1
ATOM 772 O O . VAL A 1 95 ? 1.812 3.265 1.812 1.00 97.94 95 VAL A O 1
ATOM 775 N N . LEU A 1 96 ? 1.229 5.382 1.361 1.00 97.00 96 LEU A N 1
ATOM 776 C CA . LEU A 1 96 ? -0.154 5.278 1.829 1.00 97.00 96 LEU A CA 1
ATOM 777 C C . LEU A 1 96 ? -1.130 5.574 0.689 1.00 97.00 96 LEU A C 1
ATOM 779 O O . LEU A 1 96 ? -0.885 6.468 -0.117 1.00 97.00 96 LEU A O 1
ATOM 783 N N . LEU A 1 97 ? -2.272 4.888 0.674 1.00 96.50 97 LEU A N 1
ATOM 784 C CA . LEU A 1 97 ? -3.469 5.358 -0.025 1.00 96.50 97 LEU A CA 1
ATOM 785 C C . LEU A 1 97 ? -4.385 6.008 1.001 1.00 96.50 97 LEU A C 1
ATOM 787 O O . LEU A 1 97 ? -4.772 5.355 1.974 1.00 96.50 97 LEU A O 1
ATOM 791 N N . VAL A 1 98 ? -4.733 7.272 0.796 1.00 93.88 98 VAL A N 1
ATOM 792 C CA . VAL A 1 98 ? -5.509 8.051 1.765 1.00 93.88 98 VAL A CA 1
ATOM 793 C C . VAL A 1 98 ? -6.629 8.838 1.094 1.00 93.88 98 VAL A C 1
ATOM 795 O O . VAL A 1 98 ? -6.551 9.159 -0.090 1.00 93.88 98 VAL A O 1
ATOM 798 N N . ASP A 1 99 ? -7.646 9.208 1.868 1.00 91.00 99 ASP A N 1
ATOM 799 C CA . ASP A 1 99 ? -8.635 10.204 1.463 1.00 91.00 99 ASP A CA 1
ATOM 800 C C . ASP A 1 99 ? -7.947 11.561 1.254 1.00 91.00 99 ASP A C 1
ATOM 802 O O . ASP A 1 99 ? -7.198 12.032 2.116 1.00 91.00 99 ASP A O 1
ATOM 806 N N . LEU A 1 100 ? -8.246 12.246 0.153 1.00 88.50 100 LEU A N 1
ATOM 807 C CA . LEU A 1 100 ? -7.636 13.521 -0.238 1.00 88.50 100 LEU A CA 1
ATOM 808 C C . LEU A 1 100 ? -7.815 14.617 0.826 1.00 88.50 100 LEU A C 1
ATOM 810 O O . LEU A 1 100 ? -6.960 15.479 0.993 1.00 88.50 100 LEU A O 1
ATOM 814 N N . ARG A 1 101 ? -8.894 14.578 1.614 1.00 83.31 101 ARG A N 1
ATOM 815 C CA . ARG A 1 101 ? -9.118 15.531 2.719 1.00 83.31 101 ARG A CA 1
ATOM 816 C C . ARG A 1 101 ? -8.115 15.346 3.861 1.00 83.31 101 ARG A C 1
ATOM 818 O O . ARG A 1 101 ? -7.746 16.312 4.524 1.00 83.31 101 ARG A O 1
ATOM 825 N N . SER A 1 102 ? -7.629 14.124 4.085 1.00 82.38 102 SER A N 1
ATOM 826 C CA . SER A 1 102 ? -6.663 13.845 5.157 1.00 82.38 102 SER A CA 1
ATOM 827 C C . SER A 1 102 ? -5.292 14.487 4.899 1.00 82.38 102 SER A C 1
ATOM 829 O O . SER A 1 102 ? -4.605 14.893 5.843 1.00 82.38 102 SER A O 1
ATOM 831 N N . THR A 1 103 ? -4.919 14.659 3.625 1.00 79.12 103 THR A N 1
ATOM 832 C CA . THR A 1 103 ? -3.665 15.318 3.235 1.00 79.12 103 THR A CA 1
ATOM 833 C C . THR A 1 103 ? -3.738 16.829 3.460 1.00 79.12 103 THR A C 1
ATOM 835 O O . THR A 1 103 ? -2.785 17.415 3.975 1.00 79.12 103 THR A O 1
ATOM 838 N N . GLN A 1 104 ? -4.894 17.450 3.198 1.00 72.50 104 GLN A N 1
ATOM 839 C CA . GLN A 1 104 ? -5.139 18.880 3.443 1.00 72.50 104 GLN A CA 1
ATOM 840 C C . GLN A 1 104 ? -4.962 19.253 4.921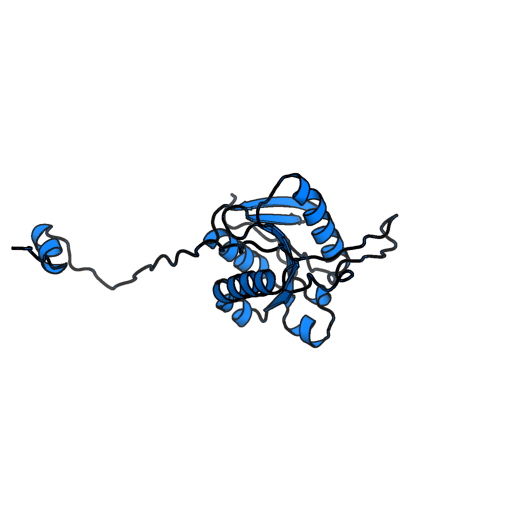 1.00 72.50 104 GLN A C 1
ATOM 842 O O . GLN A 1 104 ? -4.424 20.313 5.242 1.00 72.50 104 GLN A O 1
ATOM 847 N N . HIS A 1 105 ? -5.361 18.358 5.828 1.00 65.81 105 HIS A N 1
ATOM 848 C CA . HIS A 1 105 ? -5.255 18.566 7.273 1.00 65.81 105 HIS A CA 1
ATOM 849 C C . HIS A 1 105 ? -3.929 18.094 7.883 1.00 65.81 105 HIS A C 1
ATOM 851 O O . HIS A 1 105 ? -3.750 18.215 9.093 1.00 65.81 105 HIS A O 1
ATOM 857 N N . ARG A 1 106 ? -2.983 17.586 7.076 1.00 76.38 106 ARG A N 1
ATOM 858 C CA . ARG A 1 106 ? -1.682 17.053 7.530 1.00 76.38 106 ARG A CA 1
ATOM 859 C C . ARG A 1 106 ? -1.800 15.938 8.580 1.00 76.38 106 ARG A C 1
ATOM 861 O O . ARG A 1 106 ? -0.891 15.748 9.386 1.00 76.38 106 ARG A O 1
ATOM 868 N N . VAL A 1 107 ? -2.887 15.166 8.537 1.00 81.19 107 VAL A N 1
ATOM 869 C CA . VAL A 1 107 ? -3.074 13.960 9.361 1.00 81.19 107 VAL A CA 1
ATOM 870 C C . VAL A 1 107 ? -3.398 12.787 8.430 1.00 81.19 107 VAL A C 1
ATOM 872 O O . VAL A 1 107 ? -4.549 12.363 8.364 1.00 81.19 107 VAL A O 1
ATOM 875 N N . PRO A 1 108 ? -2.409 12.249 7.687 1.00 81.50 108 PRO A N 1
ATOM 876 C CA . PRO A 1 108 ? -2.666 11.272 6.622 1.00 81.50 108 PRO A CA 1
ATOM 877 C C . PRO A 1 108 ? -3.424 10.027 7.095 1.00 81.50 108 PRO A C 1
ATOM 879 O O . PRO A 1 108 ? -4.301 9.511 6.410 1.00 81.50 108 PRO A O 1
ATOM 882 N N . LEU A 1 109 ? -3.138 9.570 8.316 1.00 87.50 109 LEU A N 1
ATOM 883 C CA . LEU A 1 109 ? -3.763 8.370 8.870 1.00 87.50 109 LEU A CA 1
ATOM 884 C C . LEU A 1 109 ? -5.224 8.565 9.294 1.00 87.50 109 LEU A C 1
ATOM 886 O O . LEU A 1 109 ? -5.918 7.577 9.500 1.00 87.50 109 LEU A O 1
ATOM 890 N N . ALA A 1 110 ? -5.728 9.804 9.343 1.00 84.69 110 ALA A N 1
ATOM 891 C CA . ALA A 1 110 ? -7.148 10.067 9.568 1.00 84.69 110 ALA A CA 1
ATOM 892 C C . ALA A 1 110 ? -8.033 9.657 8.375 1.00 84.69 110 ALA A C 1
ATOM 894 O O . ALA A 1 110 ? -9.245 9.581 8.527 1.00 84.69 110 ALA A O 1
ATOM 895 N N . GLY A 1 111 ? -7.453 9.397 7.200 1.00 87.25 111 GLY A N 1
ATOM 896 C CA . GLY A 1 111 ? -8.178 8.932 6.014 1.00 87.25 111 GLY A CA 1
ATOM 897 C C . GLY A 1 111 ? -7.514 7.737 5.340 1.00 87.25 111 GLY A C 1
ATOM 898 O O . GLY A 1 111 ? -7.696 7.543 4.145 1.00 87.25 111 GLY A O 1
ATOM 899 N N . VAL A 1 112 ? -6.685 6.971 6.055 1.00 92.38 112 VAL A N 1
ATOM 900 C CA . VAL A 1 112 ? -5.915 5.876 5.449 1.00 92.38 112 VAL A CA 1
ATOM 901 C C . VAL A 1 112 ? -6.807 4.724 5.004 1.00 92.38 112 VAL A C 1
ATOM 903 O O . VAL A 1 112 ? -7.562 4.167 5.793 1.00 92.38 112 VAL A O 1
ATOM 906 N N . ARG A 1 113 ? -6.684 4.355 3.729 1.00 93.50 113 ARG A N 1
ATOM 907 C CA . ARG A 1 113 ? -7.340 3.202 3.101 1.00 93.50 113 ARG A CA 1
ATOM 908 C C . ARG A 1 113 ? -6.391 2.026 2.953 1.00 93.50 113 ARG A C 1
ATOM 910 O O . ARG A 1 113 ? -6.802 0.882 3.119 1.00 93.50 113 ARG A O 1
ATOM 917 N N . MET A 1 114 ? -5.124 2.302 2.655 1.00 96.06 114 MET A N 1
ATOM 918 C CA . MET A 1 114 ? -4.124 1.262 2.449 1.00 96.06 114 MET A CA 1
ATOM 919 C C . MET A 1 114 ? -2.740 1.715 2.904 1.00 96.06 114 MET A C 1
ATOM 921 O O . MET A 1 114 ? -2.398 2.893 2.797 1.00 96.06 114 MET A O 1
ATOM 925 N N . VAL A 1 115 ? -1.949 0.759 3.378 1.00 97.44 115 VAL A N 1
ATOM 926 C CA . VAL A 1 115 ? -0.523 0.903 3.676 1.00 97.44 115 VAL A CA 1
ATOM 927 C C . VAL A 1 115 ? 0.255 -0.029 2.769 1.00 97.44 115 VAL A C 1
ATOM 929 O O . VAL A 1 115 ? -0.102 -1.200 2.644 1.00 97.44 115 VAL A O 1
ATOM 932 N N . VAL A 1 116 ? 1.291 0.492 2.120 1.00 98.31 116 VAL A N 1
ATOM 933 C CA . VAL A 1 116 ? 2.035 -0.220 1.084 1.00 98.31 116 VAL A CA 1
ATOM 934 C C . VAL A 1 116 ? 3.508 -0.324 1.465 1.00 98.31 116 VAL A C 1
ATOM 936 O O . VAL A 1 116 ? 4.176 0.688 1.688 1.00 98.31 116 VAL A O 1
ATOM 939 N N . ALA A 1 117 ? 3.991 -1.562 1.480 1.00 98.31 117 ALA A N 1
ATOM 940 C CA . ALA A 1 117 ? 5.391 -1.937 1.553 1.00 98.31 117 ALA A CA 1
ATOM 941 C C . ALA A 1 117 ? 5.861 -2.382 0.163 1.00 98.31 117 ALA A C 1
ATOM 943 O O . ALA A 1 117 ? 5.319 -3.320 -0.431 1.00 98.31 117 ALA A O 1
ATOM 944 N N . LEU A 1 118 ? 6.883 -1.715 -0.348 1.00 98.25 118 LEU A N 1
ATOM 945 C CA . LEU A 1 118 ? 7.444 -1.910 -1.672 1.00 98.25 118 LEU A CA 1
ATOM 946 C C . LEU A 1 118 ? 8.794 -2.623 -1.573 1.00 98.25 118 LEU A C 1
ATOM 948 O O . LEU A 1 118 ? 9.645 -2.303 -0.740 1.00 98.25 118 LEU A O 1
ATOM 952 N N . LYS A 1 119 ? 8.989 -3.632 -2.423 1.00 97.88 119 LYS A N 1
ATOM 953 C CA . LYS A 1 119 ? 10.231 -4.407 -2.501 1.00 97.88 119 LYS A CA 1
ATOM 954 C C . LYS A 1 119 ? 10.587 -4.665 -3.953 1.00 97.88 119 LYS A C 1
ATOM 956 O O . LYS A 1 119 ? 9.731 -5.090 -4.707 1.00 97.88 119 LYS A O 1
ATOM 961 N N . LYS A 1 120 ? 11.858 -4.555 -4.335 1.00 97.44 120 LYS A N 1
ATOM 962 C CA . LYS A 1 120 ? 12.335 -5.049 -5.643 1.00 97.44 120 LYS A CA 1
ATOM 963 C C . LYS A 1 120 ? 12.067 -6.537 -5.827 1.00 97.44 120 LYS A C 1
ATOM 965 O O . LYS A 1 120 ? 11.874 -7.010 -6.940 1.00 97.44 120 LYS A O 1
ATOM 970 N N . LYS A 1 121 ? 12.126 -7.277 -4.721 1.00 97.38 121 LYS A N 1
ATOM 971 C CA . LYS A 1 121 ? 11.818 -8.699 -4.653 1.00 97.38 121 LYS A CA 1
ATOM 972 C C . LYS A 1 121 ? 11.126 -9.002 -3.336 1.00 97.38 121 LYS A C 1
ATOM 974 O O . LYS A 1 121 ? 11.693 -8.789 -2.260 1.00 97.38 121 LYS A O 1
ATOM 979 N N . VAL A 1 122 ? 9.915 -9.539 -3.405 1.00 97.81 122 VAL A N 1
ATOM 980 C CA . VAL A 1 122 ? 9.197 -9.979 -2.207 1.00 97.81 122 VAL A CA 1
ATOM 981 C C . VAL A 1 122 ? 9.791 -11.296 -1.695 1.00 97.81 122 VAL A C 1
ATOM 983 O O . VAL A 1 122 ? 9.991 -12.253 -2.438 1.00 97.81 122 VAL A O 1
ATOM 986 N N . GLU A 1 123 ? 10.067 -11.358 -0.394 1.00 97.00 123 GLU A N 1
ATOM 987 C CA . GLU A 1 123 ? 10.623 -12.525 0.288 1.00 97.00 123 GLU A CA 1
ATOM 988 C C . GLU A 1 123 ? 9.842 -12.777 1.580 1.00 97.00 123 GLU A C 1
ATOM 990 O O . GLU A 1 123 ? 9.249 -11.861 2.153 1.00 97.00 123 GLU A O 1
ATOM 995 N N . GLN A 1 124 ? 9.864 -14.014 2.086 1.00 94.56 124 GLN A N 1
ATOM 996 C CA . GLN A 1 124 ? 9.081 -14.384 3.275 1.00 94.56 124 GLN A CA 1
ATOM 997 C C . GLN A 1 124 ? 9.393 -13.512 4.499 1.00 94.56 124 GLN A C 1
ATOM 999 O O . GLN A 1 124 ? 8.485 -13.180 5.261 1.00 94.56 124 GLN A O 1
ATOM 1004 N N . ARG A 1 125 ? 10.653 -13.083 4.654 1.00 96.12 125 ARG A N 1
ATOM 1005 C CA . ARG A 1 125 ? 11.093 -12.212 5.754 1.00 96.12 125 ARG A CA 1
ATOM 1006 C C . ARG A 1 125 ? 10.450 -10.821 5.749 1.00 96.12 125 ARG A C 1
ATOM 1008 O O . ARG A 1 125 ? 10.455 -10.170 6.784 1.00 96.12 125 ARG A O 1
ATOM 1015 N N . HIS A 1 126 ? 9.885 -10.373 4.625 1.00 97.69 126 HIS A N 1
ATOM 1016 C CA . HIS A 1 126 ? 9.227 -9.065 4.523 1.00 97.69 126 HIS A CA 1
ATOM 1017 C C . HIS A 1 126 ? 7.798 -9.077 5.093 1.00 97.69 126 HIS A C 1
ATOM 1019 O O . HIS A 1 126 ? 7.281 -8.034 5.484 1.00 97.69 126 HIS A O 1
ATOM 1025 N N . ARG A 1 127 ? 7.151 -10.249 5.190 1.00 95.81 127 ARG A N 1
ATOM 1026 C CA . ARG A 1 127 ? 5.744 -10.352 5.619 1.00 95.81 127 ARG A CA 1
ATOM 1027 C C . ARG A 1 127 ? 5.498 -9.903 7.064 1.00 95.81 127 ARG A C 1
ATOM 1029 O O . ARG A 1 127 ? 4.567 -9.126 7.262 1.00 95.81 127 ARG A O 1
ATOM 1036 N N . PRO A 1 128 ? 6.296 -10.318 8.072 1.00 95.69 128 PRO A N 1
ATOM 1037 C CA . PRO A 1 128 ? 6.071 -9.872 9.447 1.00 95.69 128 PRO A CA 1
ATOM 1038 C C . PRO A 1 128 ? 6.134 -8.349 9.595 1.00 95.69 128 PRO A C 1
ATOM 1040 O O . PRO A 1 128 ? 5.341 -7.778 10.340 1.00 95.69 128 PRO A O 1
ATOM 1043 N N . GLN A 1 129 ? 7.030 -7.690 8.850 1.00 95.75 129 GLN A N 1
ATOM 1044 C CA . GLN A 1 129 ? 7.111 -6.231 8.826 1.00 95.75 129 GLN A CA 1
ATOM 1045 C C . GLN A 1 129 ? 5.834 -5.618 8.235 1.00 95.75 129 GLN A C 1
ATOM 1047 O O . GLN A 1 129 ? 5.209 -4.796 8.898 1.00 95.75 129 GLN A O 1
ATOM 1052 N N . ALA A 1 130 ? 5.395 -6.070 7.055 1.00 97.44 130 ALA A N 1
ATOM 1053 C CA . ALA A 1 130 ? 4.175 -5.568 6.418 1.00 97.44 130 ALA A CA 1
ATOM 1054 C C . ALA A 1 130 ? 2.919 -5.759 7.298 1.00 97.44 130 ALA A C 1
ATOM 1056 O O . ALA A 1 130 ? 2.044 -4.896 7.351 1.00 97.44 130 ALA A O 1
ATOM 1057 N N . PHE A 1 131 ? 2.836 -6.860 8.053 1.00 96.25 131 PHE A N 1
ATOM 1058 C CA . PHE A 1 131 ? 1.759 -7.061 9.030 1.00 96.25 131 PHE A CA 1
ATOM 1059 C C . PHE A 1 131 ? 1.843 -6.078 10.201 1.00 96.25 131 PHE A C 1
ATOM 1061 O O . PHE A 1 131 ? 0.819 -5.551 10.630 1.00 96.25 131 PHE A O 1
ATOM 1068 N N . GLY A 1 132 ? 3.047 -5.803 10.709 1.00 95.31 132 GLY A N 1
ATOM 1069 C CA . GLY A 1 132 ? 3.262 -4.786 11.738 1.00 95.31 132 GLY A CA 1
ATOM 1070 C C . GLY A 1 132 ? 2.850 -3.388 11.270 1.00 95.31 132 GLY A C 1
ATOM 1071 O O . GLY A 1 132 ? 2.210 -2.652 12.020 1.00 95.31 132 GLY A O 1
ATOM 1072 N N . GLU A 1 133 ? 3.145 -3.046 10.017 1.00 97.19 133 GLU A N 1
ATOM 1073 C CA . GLU A 1 133 ? 2.729 -1.784 9.402 1.00 97.19 133 GLU A CA 1
ATOM 1074 C C . GLU A 1 133 ? 1.196 -1.672 9.319 1.00 97.19 133 GLU A C 1
ATOM 1076 O O . GLU A 1 133 ? 0.624 -0.655 9.723 1.00 97.19 133 GLU A O 1
ATOM 1081 N N . LEU A 1 134 ? 0.509 -2.745 8.909 1.00 96.31 134 LEU A N 1
ATOM 1082 C CA . LEU A 1 134 ? -0.956 -2.823 8.909 1.00 96.31 134 LEU A CA 1
ATOM 1083 C C . LEU A 1 134 ? -1.555 -2.688 10.320 1.00 96.31 134 LEU A C 1
ATOM 1085 O O . LEU A 1 134 ? -2.537 -1.964 10.506 1.00 96.31 134 LEU A O 1
ATOM 1089 N N . VAL A 1 135 ? -0.979 -3.358 11.325 1.00 93.81 135 VAL A N 1
ATOM 1090 C CA . VAL A 1 135 ? -1.405 -3.231 12.731 1.00 93.81 135 VAL A CA 1
ATOM 1091 C C . VAL A 1 135 ? -1.294 -1.777 13.185 1.00 93.81 135 VAL A C 1
ATOM 1093 O O . VAL A 1 135 ? -2.259 -1.217 13.707 1.00 93.81 135 VAL A O 1
ATOM 1096 N N . ALA A 1 136 ? -0.144 -1.146 12.951 1.00 94.50 136 ALA A N 1
ATOM 1097 C CA . ALA A 1 136 ? 0.097 0.235 13.348 1.00 94.50 136 ALA A CA 1
ATOM 1098 C C . ALA A 1 136 ? -0.876 1.213 12.674 1.00 94.50 136 ALA A C 1
ATOM 1100 O O . ALA A 1 136 ? -1.431 2.098 13.329 1.00 94.50 136 ALA A O 1
ATOM 1101 N N . ALA A 1 137 ? -1.127 1.030 11.377 1.00 93.94 137 ALA A N 1
ATOM 1102 C CA . ALA A 1 137 ? -2.088 1.833 10.636 1.00 93.94 137 ALA A CA 1
ATOM 1103 C C . ALA A 1 137 ? -3.515 1.648 11.158 1.00 93.94 137 ALA A C 1
ATOM 1105 O O . ALA A 1 137 ? -4.216 2.631 11.376 1.00 93.94 137 ALA A O 1
ATOM 1106 N N . SER A 1 138 ? -3.915 0.406 11.437 1.00 91.94 138 SER A N 1
ATOM 1107 C CA . SER A 1 138 ? -5.240 0.080 11.978 1.00 91.94 138 SER A CA 1
ATOM 1108 C C . SER A 1 138 ? -5.474 0.691 13.361 1.00 91.94 138 SER A C 1
ATOM 1110 O O . SER A 1 138 ? -6.586 1.108 13.665 1.00 91.94 138 SER A O 1
ATOM 1112 N N . LEU A 1 139 ? -4.437 0.785 14.201 1.00 89.75 139 LEU A N 1
ATOM 1113 C CA . LEU A 1 139 ? -4.531 1.425 15.519 1.00 89.75 139 LEU A CA 1
ATOM 1114 C C . LEU A 1 139 ? -4.676 2.949 15.438 1.00 89.75 139 LEU A C 1
ATOM 1116 O O . LEU A 1 139 ? -5.263 3.545 16.339 1.00 89.75 139 LEU A O 1
ATOM 1120 N N . LYS A 1 140 ? -4.135 3.570 14.385 1.00 89.06 140 LYS A N 1
ATOM 1121 C CA . LYS A 1 140 ? -4.184 5.024 14.163 1.00 89.06 140 LYS A CA 1
ATOM 1122 C C . LYS A 1 140 ? -5.366 5.486 13.319 1.00 89.06 140 LYS A C 1
ATOM 1124 O O . LYS A 1 140 ? -5.692 6.672 13.352 1.00 89.06 140 LYS A O 1
ATOM 1129 N N . ALA A 1 141 ? -5.960 4.592 12.539 1.00 88.44 141 ALA A N 1
ATOM 1130 C CA . ALA A 1 141 ? -7.097 4.917 11.701 1.00 88.44 141 ALA A CA 1
ATOM 1131 C C . ALA A 1 141 ? -8.320 5.289 12.568 1.00 88.44 141 ALA A C 1
ATOM 1133 O O . ALA A 1 141 ? -8.466 4.778 13.684 1.00 88.44 141 ALA A O 1
ATOM 1134 N N . PRO A 1 142 ? -9.216 6.173 12.092 1.00 82.62 142 PRO A N 1
ATOM 1135 C CA . PRO A 1 142 ? -10.436 6.500 12.819 1.00 82.62 142 PRO A CA 1
ATOM 1136 C C . PRO A 1 142 ? -11.324 5.275 13.044 1.00 82.62 142 PRO A C 1
ATOM 1138 O O . PRO A 1 142 ? -11.248 4.280 12.319 1.00 82.62 142 PRO A O 1
ATOM 1141 N N . HIS A 1 143 ? -12.236 5.382 14.011 1.00 68.88 143 HIS A N 1
ATOM 1142 C CA . HIS A 1 143 ? -13.260 4.367 14.241 1.00 68.88 143 HIS A CA 1
ATOM 1143 C C . HIS A 1 143 ? -14.005 4.030 12.934 1.00 68.88 143 HIS A C 1
ATOM 1145 O O . HIS A 1 143 ? -14.430 4.927 12.211 1.00 68.88 143 HIS A O 1
ATOM 1151 N N . ASN A 1 144 ? -14.153 2.729 12.651 1.00 70.44 144 ASN A N 1
ATOM 1152 C CA . ASN A 1 144 ? -14.761 2.145 11.442 1.00 70.44 144 ASN A CA 1
ATOM 1153 C C . ASN A 1 144 ? -13.946 2.246 10.144 1.00 70.44 144 ASN A C 1
ATOM 1155 O O . ASN A 1 144 ? -14.446 1.865 9.087 1.00 70.44 144 ASN A O 1
ATOM 1159 N N . CYS A 1 145 ? -12.690 2.690 10.206 1.00 77.25 145 CYS A N 1
ATOM 1160 C CA . CYS A 1 145 ? -11.767 2.512 9.096 1.00 77.25 145 CYS A CA 1
ATOM 1161 C C . CYS A 1 145 ? -10.951 1.227 9.294 1.00 77.25 145 CYS A C 1
ATOM 1163 O O . CYS A 1 145 ? -10.334 1.028 10.341 1.00 77.25 145 CYS A O 1
ATOM 1165 N N . THR A 1 146 ? -10.950 0.349 8.293 1.00 85.12 146 THR A N 1
ATOM 1166 C CA . THR A 1 146 ? -10.155 -0.886 8.273 1.00 85.12 146 THR A CA 1
ATOM 1167 C C . THR A 1 146 ? -9.172 -0.815 7.113 1.00 85.12 146 THR A C 1
ATOM 1169 O O . THR A 1 146 ? -9.528 -1.195 5.995 1.00 85.12 146 THR A O 1
ATOM 1172 N N . PRO A 1 147 ? -7.958 -0.287 7.346 1.00 92.94 147 PRO A N 1
ATOM 1173 C CA . PRO A 1 147 ? -6.951 -0.202 6.306 1.00 92.94 147 PRO A CA 1
ATOM 1174 C C . PRO A 1 147 ? -6.575 -1.590 5.794 1.00 92.94 147 PRO A C 1
ATOM 1176 O O . PRO A 1 147 ? -6.644 -2.580 6.524 1.00 92.94 147 PRO A O 1
ATOM 1179 N N . ILE A 1 148 ? -6.129 -1.638 4.548 1.00 95.88 148 ILE A N 1
ATOM 1180 C CA . ILE A 1 148 ? -5.555 -2.833 3.929 1.00 95.88 148 ILE A CA 1
ATOM 1181 C C . ILE A 1 148 ? -4.033 -2.681 3.921 1.00 95.88 148 ILE A C 1
ATOM 1183 O O . ILE A 1 148 ? -3.505 -1.584 3.762 1.00 95.88 148 ILE A O 1
ATOM 1187 N N . GLY A 1 149 ? -3.309 -3.770 4.129 1.00 97.69 149 GLY A N 1
ATOM 1188 C CA . GLY A 1 149 ? -1.869 -3.848 3.921 1.00 97.69 149 GLY A CA 1
ATOM 1189 C C . GLY A 1 149 ? -1.582 -4.420 2.540 1.00 97.69 149 GLY A C 1
ATOM 1190 O O . GLY A 1 149 ? -2.234 -5.379 2.130 1.00 97.69 149 GLY A O 1
ATOM 1191 N N . LEU A 1 150 ? -0.601 -3.864 1.839 1.00 98.56 150 LEU A N 1
ATOM 1192 C CA . LEU A 1 150 ? -0.099 -4.385 0.574 1.00 98.56 150 LEU A CA 1
ATOM 1193 C C . LEU A 1 150 ? 1.420 -4.524 0.651 1.00 98.56 150 LEU A C 1
ATOM 1195 O O . LEU A 1 150 ? 2.119 -3.539 0.844 1.00 98.56 150 LEU A O 1
ATOM 1199 N N . LEU A 1 151 ? 1.928 -5.738 0.462 1.00 98.75 151 LEU A N 1
ATOM 1200 C CA . LEU A 1 151 ? 3.346 -5.998 0.223 1.00 98.75 151 LEU A CA 1
ATOM 1201 C C . LEU A 1 151 ? 3.523 -6.394 -1.240 1.00 98.75 151 LEU A C 1
ATOM 1203 O O . LEU A 1 151 ? 2.955 -7.404 -1.666 1.00 98.75 151 LEU A O 1
ATOM 1207 N N . THR A 1 152 ? 4.288 -5.611 -2.002 1.00 98.62 152 THR A N 1
ATOM 1208 C CA . THR A 1 152 ? 4.385 -5.827 -3.448 1.00 98.62 152 THR A CA 1
ATOM 1209 C C . THR A 1 152 ? 5.722 -5.458 -4.074 1.00 98.62 152 THR A C 1
ATOM 1211 O O . THR A 1 152 ? 6.446 -4.596 -3.575 1.00 98.62 152 THR A O 1
ATOM 1214 N N . ASP A 1 153 ? 6.031 -6.118 -5.188 1.00 98.31 153 ASP A N 1
ATOM 1215 C CA . ASP A 1 153 ? 7.076 -5.715 -6.134 1.00 98.31 153 ASP A CA 1
ATOM 1216 C C . ASP A 1 153 ? 6.536 -5.016 -7.383 1.00 98.31 153 ASP A C 1
ATOM 1218 O O . ASP A 1 153 ? 7.293 -4.749 -8.318 1.00 98.31 153 ASP A O 1
ATOM 1222 N N . LEU A 1 154 ? 5.236 -4.703 -7.398 1.00 98.38 154 LEU A N 1
ATOM 1223 C CA . LEU A 1 154 ? 4.519 -4.089 -8.515 1.00 98.38 154 LEU A CA 1
ATOM 1224 C C . LEU A 1 154 ? 4.617 -4.894 -9.825 1.00 98.38 154 LEU A C 1
ATOM 1226 O O . LEU A 1 154 ? 4.415 -4.352 -10.912 1.00 98.38 154 LEU A O 1
ATOM 1230 N N . ASN A 1 155 ? 4.936 -6.186 -9.726 1.00 97.25 155 ASN A N 1
ATOM 1231 C CA . ASN A 1 155 ? 5.024 -7.117 -10.839 1.00 97.25 155 ASN A CA 1
ATOM 1232 C C . ASN A 1 155 ? 4.093 -8.302 -10.571 1.00 97.25 155 ASN A C 1
ATOM 1234 O O . ASN A 1 155 ? 2.884 -8.180 -10.771 1.00 97.25 155 ASN A O 1
ATOM 1238 N N . ASP A 1 156 ? 4.626 -9.428 -10.107 1.00 96.75 156 ASP A N 1
ATOM 1239 C CA . ASP A 1 156 ? 3.901 -10.686 -9.933 1.00 96.75 156 ASP A CA 1
ATOM 1240 C C . ASP A 1 156 ? 3.670 -11.062 -8.463 1.00 96.75 156 ASP A C 1
ATOM 1242 O O . ASP A 1 156 ? 3.136 -12.133 -8.174 1.00 96.75 156 ASP A O 1
ATOM 1246 N N . GLN A 1 157 ? 4.041 -10.196 -7.519 1.00 98.12 157 GLN A N 1
ATOM 1247 C CA . GLN A 1 157 ? 3.853 -10.443 -6.093 1.00 98.12 157 GLN A CA 1
ATOM 1248 C C . GLN A 1 157 ? 2.991 -9.352 -5.468 1.00 98.12 157 GLN A C 1
ATOM 1250 O O . GLN A 1 157 ? 3.521 -8.356 -5.006 1.00 98.12 157 GLN A O 1
ATOM 1255 N N . TRP A 1 158 ? 1.675 -9.550 -5.373 1.00 98.25 158 TRP A N 1
ATOM 1256 C CA . TRP A 1 158 ? 0.759 -8.608 -4.715 1.00 98.25 158 TRP A CA 1
ATOM 1257 C C . TRP A 1 158 ? 0.093 -9.261 -3.505 1.00 98.25 158 TRP A C 1
ATOM 1259 O O . TRP A 1 158 ? -0.946 -9.911 -3.625 1.00 98.25 158 TRP A O 1
ATOM 1269 N N . HIS A 1 159 ? 0.706 -9.113 -2.328 1.00 98.31 159 HIS A N 1
ATOM 1270 C CA . HIS A 1 159 ? 0.238 -9.723 -1.080 1.00 98.31 159 HIS A CA 1
ATOM 1271 C C . HIS A 1 159 ? -0.637 -8.722 -0.321 1.00 98.31 159 HIS A C 1
ATOM 1273 O O . HIS A 1 159 ? -0.127 -7.848 0.381 1.00 98.31 159 HIS A O 1
ATOM 1279 N N . PHE A 1 160 ? -1.954 -8.857 -0.455 1.00 98.19 160 PHE A N 1
ATOM 1280 C CA . PHE A 1 160 ? -2.942 -8.052 0.263 1.00 98.19 160 PHE A CA 1
ATOM 1281 C C . PHE A 1 160 ? -3.260 -8.673 1.616 1.00 98.19 160 PHE A C 1
ATOM 1283 O O . PHE A 1 160 ? -3.368 -9.891 1.719 1.00 98.19 160 PHE A O 1
ATOM 1290 N N . SER A 1 161 ? -3.426 -7.861 2.657 1.00 97.50 161 SER A N 1
ATOM 1291 C CA . SER A 1 161 ? -3.748 -8.311 4.016 1.00 97.50 161 SER A CA 1
ATOM 1292 C C . SER A 1 161 ? -4.725 -7.367 4.708 1.00 97.50 161 SER A C 1
ATOM 1294 O O . SER A 1 161 ? -4.641 -6.158 4.531 1.00 97.50 161 SER A O 1
ATOM 1296 N N . TRP A 1 162 ? -5.645 -7.892 5.511 1.00 95.31 162 TRP A N 1
ATOM 1297 C CA . TRP A 1 162 ? -6.606 -7.092 6.276 1.00 95.31 162 TRP A CA 1
ATOM 1298 C C . TRP A 1 162 ? -7.071 -7.846 7.522 1.00 95.31 162 TRP A C 1
ATOM 1300 O O . TRP A 1 162 ? -6.903 -9.061 7.632 1.00 95.31 162 TRP A O 1
ATOM 1310 N N . PHE A 1 163 ? -7.676 -7.130 8.467 1.00 91.12 163 PHE A N 1
ATOM 1311 C CA . PHE A 1 163 ? -8.408 -7.753 9.567 1.00 91.12 163 PHE A CA 1
ATOM 1312 C C . PHE A 1 163 ? -9.855 -7.981 9.141 1.00 91.12 163 PHE A C 1
ATOM 1314 O O . PHE A 1 163 ? -10.547 -7.028 8.781 1.00 91.12 163 PHE A O 1
ATOM 1321 N N . ASN A 1 164 ? -10.312 -9.232 9.178 1.00 87.81 164 ASN A N 1
ATOM 1322 C CA . ASN A 1 164 ? -11.710 -9.559 8.904 1.00 87.81 164 ASN A CA 1
ATOM 1323 C C . ASN A 1 164 ? -12.632 -9.108 10.063 1.00 87.81 164 ASN A C 1
ATOM 1325 O O . ASN A 1 164 ? -12.194 -8.484 11.037 1.00 87.81 164 ASN A O 1
ATOM 1329 N N . GLU A 1 165 ? -13.924 -9.420 9.968 1.00 85.62 165 GLU A N 1
ATOM 1330 C CA . GLU A 1 165 ? -14.916 -9.059 10.993 1.00 85.62 165 GLU A CA 1
ATOM 1331 C C . GLU A 1 165 ? -14.580 -9.635 12.375 1.00 85.62 165 GLU A C 1
ATOM 1333 O O . GLU A 1 165 ? -14.737 -8.953 13.389 1.00 85.62 165 GLU A O 1
ATOM 1338 N N . GLU A 1 166 ? -14.011 -10.841 12.402 1.00 87.81 166 GLU A N 1
ATOM 1339 C CA . GLU A 1 166 ? -13.541 -11.543 13.602 1.00 87.81 166 GLU A CA 1
ATOM 1340 C C . GLU A 1 166 ? -12.185 -11.026 14.116 1.00 87.81 166 GLU A C 1
ATOM 1342 O O . GLU A 1 166 ? -11.634 -11.559 15.078 1.00 87.81 166 GLU A O 1
ATOM 1347 N N . LYS A 1 167 ? -11.632 -9.975 13.494 1.00 84.38 167 LYS A N 1
ATOM 1348 C CA . LYS A 1 167 ? -10.315 -9.391 13.806 1.00 84.38 167 LYS A CA 1
ATOM 1349 C C . LYS A 1 167 ? -9.148 -10.355 13.596 1.00 84.38 167 LYS A C 1
ATOM 1351 O O . LYS A 1 167 ? -8.076 -10.174 14.171 1.00 84.38 167 LYS A O 1
ATOM 1356 N N . VAL A 1 168 ? -9.326 -11.331 12.713 1.00 90.19 168 VAL A N 1
ATOM 1357 C CA . VAL A 1 168 ? -8.278 -12.253 12.280 1.00 90.19 168 VAL A CA 1
ATOM 1358 C C . VAL A 1 168 ? -7.598 -11.698 11.034 1.00 90.19 168 VAL A C 1
ATOM 1360 O O . VAL A 1 168 ? -8.250 -11.231 10.095 1.00 90.19 168 VAL A O 1
ATOM 1363 N N . LEU A 1 169 ? -6.265 -11.752 11.028 1.00 93.00 169 LEU A N 1
ATOM 1364 C CA . LEU A 1 169 ? -5.461 -11.376 9.874 1.00 93.00 169 LEU A CA 1
ATOM 1365 C C . LEU A 1 169 ? -5.734 -12.346 8.715 1.00 93.00 169 LEU A C 1
ATOM 1367 O O . LEU A 1 169 ? -5.400 -13.528 8.784 1.00 93.00 169 LEU A O 1
ATOM 1371 N N . THR A 1 170 ? -6.316 -11.822 7.645 1.00 94.69 170 THR A N 1
ATOM 1372 C CA . THR A 1 170 ? -6.594 -12.527 6.390 1.00 94.69 170 THR A CA 1
ATOM 1373 C C . THR A 1 170 ? -5.703 -11.954 5.296 1.00 94.69 170 THR A C 1
ATOM 1375 O O . THR A 1 170 ? -5.343 -10.778 5.353 1.00 94.69 170 THR A O 1
ATOM 1378 N N . HIS A 1 171 ? -5.313 -12.770 4.316 1.00 94.38 171 HIS A N 1
ATOM 1379 C CA . HIS A 1 171 ? -4.494 -12.314 3.199 1.00 94.38 171 HIS A CA 1
ATOM 1380 C C . HIS A 1 171 ? -4.798 -13.071 1.905 1.00 94.38 171 HIS A C 1
ATOM 1382 O O . HIS A 1 171 ? -5.251 -14.214 1.933 1.00 94.38 171 HIS A O 1
ATOM 1388 N N . VAL A 1 172 ? -4.510 -12.432 0.772 1.00 95.94 172 VAL A N 1
ATOM 1389 C CA . VAL A 1 172 ? -4.572 -13.023 -0.571 1.00 95.94 172 VAL A CA 1
ATOM 1390 C C . VAL A 1 172 ? -3.350 -12.582 -1.373 1.00 95.94 172 VAL A C 1
ATOM 1392 O O . VAL A 1 172 ? -2.822 -11.493 -1.159 1.00 95.94 172 VAL A O 1
ATOM 1395 N N . CYS A 1 173 ? -2.886 -13.436 -2.283 1.00 96.44 173 CYS A N 1
ATOM 1396 C CA . CYS A 1 173 ? -1.811 -13.111 -3.214 1.00 96.44 173 CYS A CA 1
ATOM 1397 C C . CYS A 1 173 ? -2.363 -13.072 -4.638 1.00 96.44 173 CYS A C 1
ATOM 1399 O O . CYS A 1 173 ? -3.004 -14.032 -5.069 1.00 96.44 173 CYS A O 1
ATOM 1401 N N . LEU A 1 174 ? -2.096 -11.985 -5.358 1.00 96.94 174 LEU A N 1
ATOM 1402 C CA . LEU A 1 174 ? -2.382 -11.846 -6.782 1.00 96.94 174 LEU A CA 1
ATOM 1403 C C . LEU A 1 174 ? -1.067 -11.726 -7.556 1.00 96.94 174 LEU A C 1
ATOM 1405 O O . LEU A 1 174 ? -0.091 -11.172 -7.054 1.00 96.94 174 LEU A O 1
ATOM 1409 N N . THR A 1 175 ? -1.048 -12.250 -8.780 1.00 95.88 175 THR A N 1
ATOM 1410 C CA . THR A 1 175 ? 0.166 -12.310 -9.613 1.00 95.88 175 THR A CA 1
ATOM 1411 C C . THR A 1 175 ? 0.123 -11.402 -10.832 1.00 95.88 175 THR A C 1
ATOM 1413 O O . THR A 1 175 ? 1.043 -11.418 -11.640 1.00 95.88 175 THR A O 1
ATOM 1416 N N . HIS A 1 176 ? -0.963 -10.653 -10.999 1.00 93.81 176 HIS A N 1
ATOM 1417 C CA . HIS A 1 176 ? -1.191 -9.833 -12.177 1.00 93.81 176 HIS A CA 1
ATOM 1418 C C . HIS A 1 176 ? -1.588 -8.416 -11.745 1.00 93.81 176 HIS A C 1
ATOM 1420 O O . HIS A 1 176 ? -2.540 -8.291 -10.960 1.00 93.81 176 HIS A O 1
ATOM 1426 N N . PRO A 1 177 ? -0.891 -7.366 -12.225 1.00 96.06 177 PRO A N 1
ATOM 1427 C CA . PRO A 1 177 ? -1.185 -5.985 -11.859 1.00 96.06 177 PRO A CA 1
ATOM 1428 C C . PRO A 1 177 ? -2.640 -5.584 -12.108 1.00 96.06 177 PRO A C 1
ATOM 1430 O O . PRO A 1 177 ? -3.219 -4.903 -11.267 1.00 96.06 177 PRO A O 1
ATOM 1433 N N . GLU A 1 178 ? -3.270 -6.038 -13.196 1.00 94.31 178 GLU A N 1
ATOM 1434 C CA . GLU A 1 178 ? -4.671 -5.716 -13.489 1.00 94.31 178 GLU A CA 1
ATOM 1435 C C . GLU A 1 178 ? -5.618 -6.182 -12.377 1.00 94.31 178 GLU A C 1
ATOM 1437 O O . GLU A 1 178 ? -6.384 -5.383 -11.841 1.00 94.31 178 GLU A O 1
ATOM 1442 N N . ASN A 1 179 ? -5.472 -7.429 -11.925 1.00 94.50 179 ASN A N 1
ATOM 1443 C CA . ASN A 1 179 ? -6.292 -7.981 -10.848 1.00 94.50 179 ASN A CA 1
ATOM 1444 C C . ASN A 1 179 ? -6.008 -7.278 -9.518 1.00 94.50 179 ASN A C 1
ATOM 1446 O O . ASN A 1 179 ? -6.903 -7.122 -8.689 1.00 94.50 179 ASN A O 1
ATOM 1450 N N . ALA A 1 180 ? -4.758 -6.868 -9.297 1.00 96.25 180 ALA A N 1
ATOM 1451 C CA . ALA A 1 180 ? -4.368 -6.145 -8.099 1.00 96.25 180 ALA A CA 1
ATOM 1452 C C . ALA A 1 180 ? -4.983 -4.741 -8.055 1.00 96.25 180 ALA A C 1
ATOM 1454 O O . ALA A 1 180 ? -5.548 -4.361 -7.032 1.00 96.25 180 ALA A O 1
ATOM 1455 N N . PHE A 1 181 ? -4.942 -3.989 -9.156 1.00 95.75 181 PHE A N 1
ATOM 1456 C CA . PHE A 1 181 ? -5.596 -2.684 -9.236 1.00 95.75 181 PHE A CA 1
ATOM 1457 C C . PHE A 1 181 ? -7.120 -2.800 -9.142 1.00 95.75 181 PHE A C 1
ATOM 1459 O O . PHE A 1 181 ? -7.731 -2.016 -8.414 1.00 95.75 181 PHE A O 1
ATOM 1466 N N . ASP A 1 182 ? -7.734 -3.808 -9.764 1.00 93.94 182 ASP A N 1
ATOM 1467 C CA . ASP A 1 182 ? -9.167 -4.080 -9.607 1.00 93.94 182 ASP A CA 1
ATOM 1468 C C . ASP A 1 182 ? -9.527 -4.419 -8.153 1.00 93.94 182 ASP A C 1
ATOM 1470 O O . ASP A 1 182 ? -10.522 -3.918 -7.622 1.00 93.94 182 ASP A O 1
ATOM 1474 N N . PHE A 1 183 ? -8.686 -5.196 -7.463 1.00 93.94 183 PHE A N 1
ATOM 1475 C CA . PHE A 1 183 ? -8.850 -5.474 -6.038 1.00 93.94 183 PHE A CA 1
ATOM 1476 C C . PHE A 1 183 ? -8.770 -4.191 -5.204 1.00 93.94 183 PHE A C 1
ATOM 1478 O O . PHE A 1 183 ? -9.651 -3.952 -4.380 1.00 93.94 183 PHE A O 1
ATOM 1485 N N . ILE A 1 184 ? -7.766 -3.333 -5.429 1.00 94.38 184 ILE A N 1
ATOM 1486 C CA . ILE A 1 184 ? -7.639 -2.048 -4.716 1.00 94.38 184 ILE A CA 1
ATOM 1487 C C . ILE A 1 184 ? -8.873 -1.180 -4.994 1.00 94.38 184 ILE A C 1
ATOM 1489 O O . ILE A 1 184 ? -9.424 -0.568 -4.076 1.00 94.38 184 ILE A O 1
ATOM 1493 N N . ALA A 1 185 ? -9.356 -1.139 -6.237 1.00 92.38 185 ALA A N 1
ATOM 1494 C CA . ALA A 1 185 ? -10.554 -0.393 -6.603 1.00 92.38 185 ALA A CA 1
ATOM 1495 C C . ALA A 1 185 ? -11.800 -0.917 -5.877 1.00 92.38 185 ALA A C 1
ATOM 1497 O O . ALA A 1 185 ? -12.560 -0.116 -5.334 1.00 92.38 185 ALA A O 1
ATOM 1498 N N . ALA A 1 186 ? -12.003 -2.232 -5.812 1.00 90.31 186 ALA A N 1
ATOM 1499 C CA . ALA A 1 186 ? -13.126 -2.822 -5.089 1.00 90.31 186 ALA A CA 1
ATOM 1500 C C . ALA A 1 186 ? -13.021 -2.564 -3.579 1.00 90.31 186 ALA A C 1
ATOM 1502 O O . ALA A 1 186 ? -13.973 -2.115 -2.945 1.00 90.31 186 ALA A O 1
ATOM 1503 N N . ALA A 1 187 ? -11.837 -2.767 -3.005 1.00 86.00 187 ALA A N 1
ATOM 1504 C CA . ALA A 1 187 ? -11.629 -2.681 -1.566 1.00 86.00 187 ALA A CA 1
ATOM 1505 C C . ALA A 1 187 ? -11.687 -1.245 -1.017 1.00 86.00 187 ALA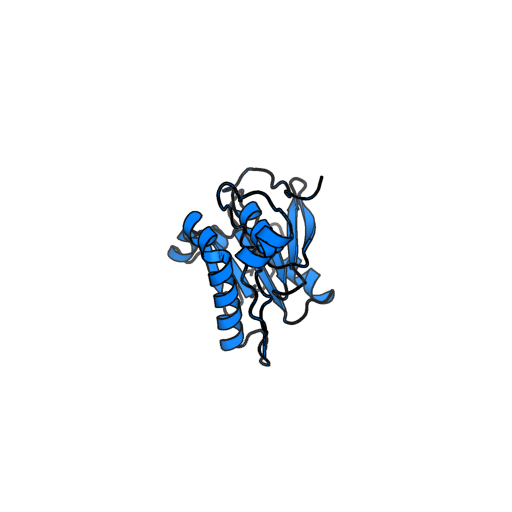 A C 1
ATOM 1507 O O . ALA A 1 187 ? -11.927 -1.027 0.166 1.00 86.00 187 ALA A O 1
ATOM 1508 N N . THR A 1 188 ? -11.521 -0.253 -1.891 1.00 80.38 188 THR A N 1
ATOM 1509 C CA . THR A 1 188 ? -11.642 1.175 -1.564 1.00 80.38 188 THR A CA 1
ATOM 1510 C C . THR A 1 188 ? -13.006 1.758 -1.942 1.00 80.38 188 THR A C 1
ATOM 1512 O O . THR A 1 188 ? -13.161 2.974 -1.958 1.00 80.38 188 THR A O 1
ATOM 1515 N N . ALA A 1 189 ? -13.977 0.949 -2.387 1.00 72.25 189 ALA A N 1
ATOM 1516 C CA . ALA A 1 189 ? -15.273 1.438 -2.886 1.00 72.25 189 ALA A CA 1
ATOM 1517 C C . ALA A 1 189 ? -16.222 1.915 -1.786 1.00 72.25 189 ALA A C 1
ATOM 1519 O O . ALA A 1 189 ? -16.992 2.838 -2.029 1.00 72.25 189 ALA A O 1
ATOM 1520 N N . GLU A 1 190 ? -16.115 1.357 -0.582 1.00 60.09 190 GLU A N 1
ATOM 1521 C CA . GLU A 1 190 ? -17.068 1.626 0.489 1.00 60.09 190 GLU A CA 1
ATOM 1522 C C . GLU A 1 190 ? -16.446 2.492 1.597 1.00 60.09 190 GLU A C 1
ATOM 1524 O O . GLU A 1 190 ? -15.496 2.069 2.270 1.00 60.09 190 GLU A O 1
ATOM 1529 N N . PRO A 1 191 ? -16.968 3.706 1.846 1.00 51.34 191 PRO A N 1
ATOM 1530 C CA . PRO A 1 191 ? -16.615 4.465 3.032 1.00 51.34 191 PRO A CA 1
ATOM 1531 C C . PRO A 1 191 ? -17.238 3.798 4.267 1.00 51.34 191 PRO A C 1
ATOM 1533 O O . PRO A 1 191 ? -18.383 4.050 4.612 1.00 51.34 191 PRO A O 1
ATOM 1536 N N . GLY A 1 192 ? -16.451 2.949 4.935 1.00 52.69 192 GLY A N 1
ATOM 1537 C CA . GLY A 1 192 ? -16.624 2.535 6.332 1.00 52.69 192 GLY A CA 1
ATOM 1538 C C . GLY A 1 192 ? -18.017 2.032 6.721 1.00 52.69 192 GLY A C 1
ATOM 1539 O O . GLY A 1 192 ? -18.786 2.791 7.293 1.00 52.69 192 GLY A O 1
ATOM 1540 N N . SER A 1 193 ? -18.305 0.747 6.476 1.00 43.59 193 SER A N 1
ATOM 1541 C CA . SER A 1 193 ? -19.183 -0.122 7.300 1.00 43.59 193 SER A CA 1
ATOM 1542 C C . SER A 1 193 ? -19.562 -1.424 6.580 1.00 43.59 193 SER A C 1
ATOM 1544 O O . SER A 1 193 ? -20.050 -2.342 7.236 1.00 43.59 193 SER A O 1
ATOM 1546 N N . ALA A 1 194 ? -19.394 -1.532 5.263 1.00 42.19 194 ALA A N 1
ATOM 1547 C CA . ALA A 1 194 ? -19.745 -2.758 4.555 1.00 42.19 194 ALA A CA 1
ATOM 1548 C C . ALA A 1 194 ? -18.589 -3.761 4.622 1.00 42.19 194 ALA A C 1
ATOM 1550 O O . ALA A 1 194 ? -17.452 -3.447 4.265 1.00 42.19 194 ALA A O 1
ATOM 1551 N N . THR A 1 195 ? -18.894 -4.966 5.093 1.00 44.25 195 THR A N 1
ATOM 1552 C CA . THR A 1 195 ? -18.050 -6.151 4.992 1.00 44.25 195 THR A CA 1
ATOM 1553 C C . THR A 1 195 ? -17.474 -6.248 3.583 1.00 44.25 195 THR A C 1
ATOM 1555 O O . THR A 1 195 ? -18.211 -6.364 2.603 1.00 44.25 195 THR A O 1
ATOM 1558 N N . PHE A 1 196 ? -16.150 -6.174 3.467 1.00 49.03 196 PHE A N 1
ATOM 1559 C CA . PHE A 1 196 ? -15.472 -6.370 2.194 1.00 49.03 196 PHE A CA 1
ATOM 1560 C C . PHE A 1 196 ? -15.623 -7.837 1.770 1.00 49.03 196 PHE A C 1
ATOM 1562 O O . PHE A 1 196 ? -15.033 -8.729 2.381 1.00 49.03 196 PHE A O 1
ATOM 1569 N N . SER A 1 197 ? -16.427 -8.089 0.735 1.00 46.31 197 SER A N 1
ATOM 1570 C CA . SER A 1 197 ? -16.504 -9.392 0.074 1.00 46.31 197 SER A CA 1
ATOM 1571 C C . SER A 1 197 ? -15.515 -9.407 -1.083 1.00 46.31 197 SER A C 1
ATOM 1573 O O . SER A 1 197 ? -15.614 -8.583 -1.991 1.00 46.31 197 SER A O 1
ATOM 1575 N N . VAL A 1 198 ? -14.567 -10.345 -1.064 1.00 51.75 198 VAL A N 1
ATOM 1576 C CA . VAL A 1 198 ? -13.620 -10.539 -2.169 1.00 51.75 198 VAL A CA 1
ATOM 1577 C C . VAL A 1 198 ? -14.416 -11.012 -3.394 1.00 51.75 198 VAL A C 1
ATOM 1579 O O . VAL A 1 198 ? -15.019 -12.081 -3.326 1.00 51.75 198 VAL A O 1
ATOM 1582 N N . PRO A 1 199 ? -14.434 -10.274 -4.518 1.00 43.59 199 PRO A N 1
ATOM 1583 C CA . PRO A 1 199 ? -15.328 -10.574 -5.643 1.00 43.59 199 PRO A CA 1
ATOM 1584 C C . PRO A 1 199 ? -15.005 -11.872 -6.408 1.00 43.59 199 PRO A C 1
ATOM 1586 O O . PRO A 1 199 ? -15.756 -12.247 -7.301 1.00 43.59 199 PRO A O 1
ATOM 1589 N N . PHE A 1 200 ? -13.911 -12.567 -6.074 1.00 49.06 200 PHE A N 1
ATOM 1590 C CA . PHE A 1 200 ? -13.401 -13.708 -6.846 1.00 49.06 200 PHE A CA 1
ATOM 1591 C C . PHE A 1 200 ? -13.156 -14.984 -6.028 1.00 49.06 200 PHE A C 1
ATOM 1593 O O . PHE A 1 200 ? -12.599 -15.942 -6.558 1.00 49.06 200 PHE A O 1
ATOM 1600 N N . ILE A 1 201 ? -13.541 -15.015 -4.749 1.00 39.28 201 ILE A N 1
ATOM 1601 C CA . ILE A 1 201 ? -13.426 -16.213 -3.908 1.00 39.28 201 ILE A CA 1
ATOM 1602 C C . ILE A 1 201 ? -14.830 -16.549 -3.399 1.00 39.28 201 ILE A C 1
ATOM 1604 O O . ILE A 1 201 ? -15.332 -15.890 -2.490 1.00 39.28 201 ILE A O 1
ATOM 1608 N N . HIS A 1 202 ? -15.459 -17.537 -4.040 1.00 36.00 202 HIS A N 1
ATOM 1609 C CA . HIS A 1 202 ? -16.690 -18.193 -3.591 1.00 36.00 202 HIS A CA 1
ATOM 1610 C C . HIS A 1 202 ? -16.362 -19.536 -2.944 1.00 36.00 202 HIS A C 1
ATOM 1612 O O . HIS A 1 202 ? -15.481 -20.242 -3.490 1.00 36.00 202 HIS A O 1
#

Sequence (202 aa):
MRATWTIQDVMEDKKMPEPQSRQIHVLVVIPGYTWLDVPEDADDQRAGYMAYLEVHFERVLKEKELSWLDVATNKTVLSVRDPRLPFEMSGTADVLLVDLRSTQHRVPLAGVRMVVALKKKVEQRHRPQAFGELVAASLKAPHNCTPIGLLTDLNDQWHFSWFNEEKVLTHVCLTHPENAFDFIAAATAEPGSATFSVPFIH

Foldseek 3Di:
DDDDDDPVNVCVVVVPDDDDDDPPPPPPALAFFDADPDDCLDPVNLVRVLVSCCVVQVVLCVVQQKHKDQCSVVFALLWDDDPVDPDTDTGIAGIFIFRNVCVVVVNRLQGTAEGEHEDCDDDPVCVVVQVSSQVSSCVSYDPQHWHWGWYDPSAQWTWIWTQFPVRDIDIDTGGGNVVNSVQSSQSSVDDGDDGRDDPPDD